Protein AF-A0A7S2QCF8-F1 (afdb_monomer)

Sequence (270 aa):
NAQAVELQAVCARLDITGSTNEECMNALGHSIDCLMSRLCPTVPFSPHNRTVPQEFLNDDASLLRRLWKVRDEVYWAYFKSAVDAGAFGALAGEVLALAEGAVSRDAEAPKLAVWSGHDTGPMEPLYAAFDLRPEPPFWPAFGSMLILEVWESTNGSLARWISDGAVVQGPMPFSEFQLQARALVRTADLCHDEPARPDHAKAEGYSFAEGLVKATDSRHWGRTQAALARTALVCCAIGALVLARWFGVVKAGSAPSFVDPHARFLRFGL

Structure (mmCIF, N/CA/C/O backbone):
data_AF-A0A7S2QCF8-F1
#
_entry.id   AF-A0A7S2QCF8-F1
#
loop_
_atom_site.group_PDB
_atom_site.id
_atom_site.type_symbol
_atom_site.label_atom_id
_atom_site.label_alt_id
_atom_site.label_comp_id
_atom_site.label_asym_id
_atom_site.label_entity_id
_atom_site.label_seq_id
_atom_site.pdbx_PDB_ins_code
_atom_site.Cartn_x
_atom_site.Cartn_y
_atom_site.Cartn_z
_atom_site.occupancy
_atom_site.B_iso_or_equiv
_atom_site.auth_seq_id
_atom_site.auth_comp_id
_atom_site.auth_asym_id
_atom_site.auth_atom_id
_atom_site.pdbx_PDB_model_num
ATOM 1 N N . ASN A 1 1 ? 5.296 11.986 -23.104 1.00 75.19 1 ASN A N 1
ATOM 2 C CA . ASN A 1 1 ? 5.164 11.380 -21.764 1.00 75.19 1 ASN A CA 1
ATOM 3 C C . ASN A 1 1 ? 6.566 11.110 -21.219 1.00 75.19 1 ASN A C 1
ATOM 5 O O . ASN A 1 1 ? 7.269 10.312 -21.819 1.00 75.19 1 ASN A O 1
ATOM 9 N N . ALA A 1 2 ? 6.999 11.810 -20.165 1.00 79.94 2 ALA A N 1
ATOM 10 C CA . ALA A 1 2 ? 8.374 11.723 -19.655 1.00 79.94 2 ALA A CA 1
ATOM 11 C C . ALA A 1 2 ? 8.715 10.356 -19.031 1.00 79.94 2 ALA A C 1
ATOM 13 O O . ALA A 1 2 ? 9.831 9.881 -19.206 1.00 79.94 2 ALA A O 1
ATOM 14 N N . GLN A 1 3 ? 7.757 9.698 -18.370 1.00 76.88 3 GLN A N 1
ATOM 15 C CA . GLN A 1 3 ? 7.968 8.378 -17.763 1.00 76.88 3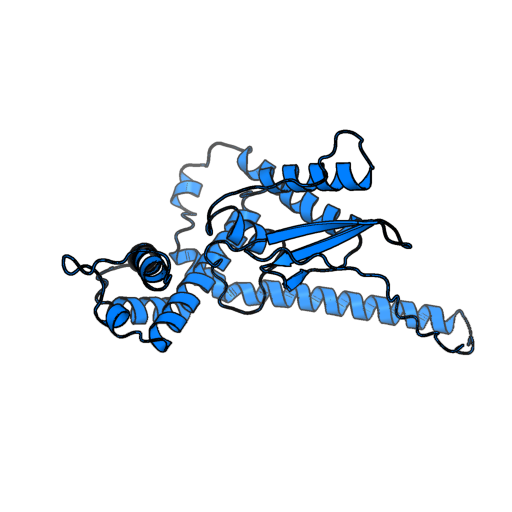 GLN A CA 1
ATOM 16 C C . GLN A 1 3 ? 8.141 7.288 -18.817 1.00 76.88 3 GLN A C 1
ATOM 18 O O . GLN A 1 3 ? 9.033 6.461 -18.695 1.00 76.88 3 GLN A O 1
ATOM 23 N N . ALA A 1 4 ? 7.348 7.324 -19.892 1.00 81.25 4 ALA A N 1
ATOM 24 C CA . ALA A 1 4 ? 7.512 6.391 -21.008 1.00 81.25 4 ALA A CA 1
ATOM 25 C C . ALA A 1 4 ? 8.879 6.553 -21.703 1.00 81.25 4 ALA A C 1
ATOM 27 O O . ALA A 1 4 ? 9.498 5.566 -22.084 1.00 81.25 4 ALA A O 1
ATOM 28 N N . VAL A 1 5 ? 9.371 7.791 -21.836 1.00 85.19 5 VAL A N 1
ATOM 29 C CA . VAL A 1 5 ? 10.715 8.060 -22.376 1.00 85.19 5 VAL A CA 1
ATOM 30 C C . VAL A 1 5 ? 11.797 7.509 -21.445 1.00 85.19 5 VAL A C 1
ATOM 32 O O . VAL A 1 5 ? 12.734 6.871 -21.915 1.00 85.19 5 VAL A O 1
ATOM 35 N N . GLU A 1 6 ? 11.657 7.719 -20.136 1.00 85.94 6 GLU A N 1
ATOM 36 C CA . GLU A 1 6 ? 12.606 7.213 -19.141 1.00 85.94 6 GLU A CA 1
ATOM 37 C C . GLU A 1 6 ? 12.611 5.677 -19.076 1.00 85.94 6 GLU A C 1
ATOM 39 O O . GLU A 1 6 ? 13.682 5.076 -19.058 1.00 85.94 6 GLU A O 1
ATOM 44 N N . LEU A 1 7 ? 11.439 5.038 -19.126 1.00 84.38 7 LEU A N 1
ATOM 45 C CA . LEU A 1 7 ? 11.296 3.585 -19.225 1.00 84.38 7 LEU A CA 1
ATOM 46 C C . LEU A 1 7 ? 12.074 3.026 -20.421 1.00 84.38 7 LEU A C 1
ATOM 48 O O . LEU A 1 7 ? 12.897 2.128 -20.259 1.00 84.38 7 LEU A O 1
ATOM 52 N N . GLN A 1 8 ? 11.853 3.586 -21.612 1.00 85.81 8 GLN A N 1
ATOM 53 C CA . GLN A 1 8 ? 12.544 3.152 -22.826 1.00 85.81 8 GLN A CA 1
ATOM 54 C C . GLN A 1 8 ? 14.059 3.379 -22.734 1.00 85.81 8 GLN A C 1
ATOM 56 O O . GLN A 1 8 ? 14.838 2.509 -23.116 1.00 85.81 8 GLN A O 1
ATOM 61 N N . ALA A 1 9 ? 14.496 4.507 -22.164 1.00 87.25 9 ALA A N 1
ATOM 62 C CA . ALA A 1 9 ? 15.916 4.786 -21.948 1.00 87.25 9 ALA A CA 1
ATOM 63 C C . ALA A 1 9 ? 16.575 3.780 -20.987 1.00 87.25 9 ALA A C 1
ATOM 65 O O . ALA A 1 9 ? 17.725 3.387 -21.189 1.00 87.25 9 ALA A O 1
ATOM 66 N N . VAL A 1 10 ? 15.856 3.358 -19.945 1.00 85.56 10 VAL A N 1
ATOM 67 C CA . VAL A 1 10 ? 16.320 2.358 -18.980 1.00 85.56 10 VAL A CA 1
ATOM 68 C C . VAL A 1 10 ? 16.381 0.961 -19.607 1.00 85.56 10 VAL A C 1
ATOM 70 O O . VAL A 1 10 ? 17.395 0.284 -19.451 1.00 85.56 10 VAL A O 1
ATOM 73 N N . CYS A 1 11 ? 15.362 0.546 -20.365 1.00 86.00 11 CYS A N 1
ATOM 74 C CA . CYS A 1 11 ? 15.363 -0.742 -21.067 1.00 86.00 11 CYS A CA 1
ATOM 75 C C . CYS A 1 11 ? 16.468 -0.834 -22.119 1.00 86.00 11 CYS A C 1
ATOM 77 O O . CYS A 1 11 ? 17.191 -1.827 -22.145 1.00 86.00 11 CYS A O 1
ATOM 79 N N . ALA A 1 12 ? 16.668 0.223 -22.913 1.00 86.12 12 ALA A N 1
ATOM 80 C CA . ALA A 1 12 ? 17.758 0.286 -23.884 1.00 86.12 12 ALA A CA 1
ATOM 81 C C . ALA A 1 12 ? 19.134 0.151 -23.213 1.00 86.12 12 ALA A C 1
ATOM 83 O O . ALA A 1 12 ? 20.028 -0.497 -23.750 1.00 86.12 12 ALA A O 1
ATOM 84 N N . ARG A 1 13 ? 19.304 0.728 -22.016 1.00 83.50 13 ARG A N 1
ATOM 85 C CA . ARG A 1 13 ? 20.549 0.610 -21.246 1.00 83.50 13 ARG A CA 1
ATOM 86 C C . ARG A 1 13 ? 20.791 -0.797 -20.692 1.00 83.50 13 ARG A C 1
ATOM 88 O O . ARG A 1 13 ? 21.941 -1.142 -20.462 1.00 83.50 13 ARG A O 1
ATOM 95 N N . LEU A 1 14 ? 19.739 -1.578 -20.467 1.00 80.69 14 LEU A N 1
ATOM 96 C CA . LEU A 1 14 ? 19.822 -2.959 -19.982 1.00 80.69 14 LEU A CA 1
ATOM 97 C C . LEU A 1 14 ? 19.809 -3.999 -21.111 1.00 80.69 14 LEU A C 1
ATOM 99 O O . LEU A 1 14 ? 19.674 -5.186 -20.827 1.00 80.69 14 LEU A O 1
ATOM 103 N N . ASP A 1 15 ? 19.901 -3.559 -22.371 1.00 83.19 15 ASP A N 1
ATOM 104 C CA . ASP A 1 15 ? 19.772 -4.406 -23.566 1.00 83.19 15 ASP A CA 1
ATOM 105 C C . ASP A 1 15 ? 18.473 -5.242 -23.578 1.00 83.19 15 ASP A C 1
ATOM 107 O O . ASP A 1 15 ? 18.391 -6.345 -24.120 1.00 83.19 15 ASP A O 1
ATOM 111 N N . ILE A 1 16 ? 17.418 -4.711 -22.952 1.00 80.81 16 ILE A N 1
ATOM 112 C CA . ILE A 1 16 ? 16.090 -5.319 -22.959 1.00 80.81 16 ILE A CA 1
ATOM 113 C C . ILE A 1 16 ? 15.431 -4.957 -24.287 1.00 80.81 16 ILE A C 1
ATOM 115 O O . ILE A 1 16 ? 14.973 -3.832 -24.496 1.00 80.81 16 ILE A O 1
ATOM 119 N N . THR A 1 17 ? 15.381 -5.931 -25.192 1.00 65.75 17 THR A N 1
ATOM 120 C CA . THR A 1 17 ? 14.778 -5.800 -26.521 1.00 65.75 17 THR A CA 1
ATOM 121 C C . THR A 1 17 ? 13.262 -6.014 -26.452 1.00 65.75 17 THR A C 1
ATOM 123 O O . THR A 1 17 ? 12.741 -7.077 -26.770 1.00 65.75 17 THR A O 1
ATOM 126 N N . GLY A 1 18 ? 12.540 -4.987 -25.999 1.00 63.16 18 GLY A N 1
ATOM 127 C CA . GLY A 1 18 ? 11.080 -4.888 -26.101 1.00 63.16 18 GLY A CA 1
ATOM 128 C C . GLY A 1 18 ? 10.688 -3.857 -27.159 1.00 63.16 18 GLY A C 1
ATOM 129 O O . GLY A 1 18 ? 11.265 -2.774 -27.217 1.00 63.16 18 GLY A O 1
ATOM 130 N N . SER A 1 19 ? 9.712 -4.178 -28.005 1.00 66.56 19 SER A N 1
ATOM 131 C CA . SER A 1 19 ? 9.174 -3.247 -29.005 1.00 66.56 19 SER A CA 1
ATOM 132 C C . SER A 1 19 ? 8.133 -2.286 -28.415 1.00 66.56 19 SER A C 1
ATOM 134 O O . SER A 1 19 ? 7.870 -1.226 -28.987 1.00 66.56 19 SER A O 1
ATOM 136 N N . THR A 1 20 ? 7.563 -2.625 -27.253 1.00 84.69 20 THR A N 1
ATOM 137 C CA . THR A 1 20 ? 6.517 -1.842 -26.580 1.00 84.69 20 THR A CA 1
ATOM 138 C C . THR A 1 20 ? 6.867 -1.507 -25.125 1.00 84.69 20 THR A C 1
ATOM 140 O O . THR A 1 20 ? 7.699 -2.154 -24.494 1.00 84.69 20 THR A O 1
ATOM 143 N N . ASN A 1 21 ? 6.201 -0.493 -24.554 1.00 81.88 21 ASN A N 1
ATOM 144 C CA . ASN A 1 21 ? 6.346 -0.145 -23.131 1.00 81.88 21 ASN A CA 1
ATOM 145 C C . ASN A 1 21 ? 5.942 -1.294 -22.197 1.00 81.88 21 ASN A C 1
ATOM 147 O O . ASN A 1 21 ? 6.512 -1.430 -21.121 1.00 81.88 21 ASN A O 1
ATOM 151 N N . GLU A 1 22 ? 4.963 -2.104 -22.592 1.00 82.50 22 GLU A N 1
ATOM 152 C CA . GLU A 1 22 ? 4.493 -3.239 -21.801 1.00 82.50 22 GLU A CA 1
ATOM 153 C C . GLU A 1 22 ? 5.536 -4.359 -21.751 1.00 82.50 22 GLU A C 1
ATOM 155 O O . GLU A 1 22 ? 5.887 -4.821 -20.667 1.00 82.50 22 GLU A O 1
ATOM 160 N N . GLU A 1 23 ? 6.103 -4.733 -22.901 1.00 83.75 23 GLU A N 1
ATOM 161 C CA . GLU A 1 23 ? 7.209 -5.697 -22.975 1.00 83.75 23 GLU A CA 1
ATOM 162 C C . GLU A 1 23 ? 8.407 -5.226 -22.143 1.00 83.75 23 GLU A C 1
ATOM 164 O O . GLU A 1 23 ? 8.957 -5.991 -21.349 1.00 83.75 23 GLU A O 1
ATOM 169 N N . CYS A 1 24 ? 8.752 -3.940 -22.260 1.00 85.06 24 CYS A N 1
ATOM 170 C CA . CYS A 1 24 ? 9.780 -3.288 -21.455 1.00 85.06 24 CYS A CA 1
ATOM 171 C C . CYS A 1 24 ? 9.490 -3.385 -19.945 1.00 85.06 24 CYS A C 1
ATOM 173 O O . CYS A 1 24 ? 10.353 -3.820 -19.183 1.00 85.06 24 CYS A O 1
ATOM 175 N N . MET A 1 25 ? 8.277 -3.037 -19.499 1.00 83.44 25 MET A N 1
ATOM 176 C CA . MET A 1 25 ? 7.878 -3.118 -18.086 1.00 83.44 25 MET A CA 1
ATOM 177 C C . MET A 1 25 ? 7.897 -4.548 -17.544 1.00 83.44 25 MET A C 1
ATOM 179 O O . MET A 1 25 ? 8.381 -4.767 -16.434 1.00 83.44 25 MET A O 1
ATOM 183 N N . ASN A 1 26 ? 7.415 -5.523 -18.316 1.00 82.25 26 ASN A N 1
ATOM 184 C CA . ASN A 1 26 ? 7.400 -6.929 -17.912 1.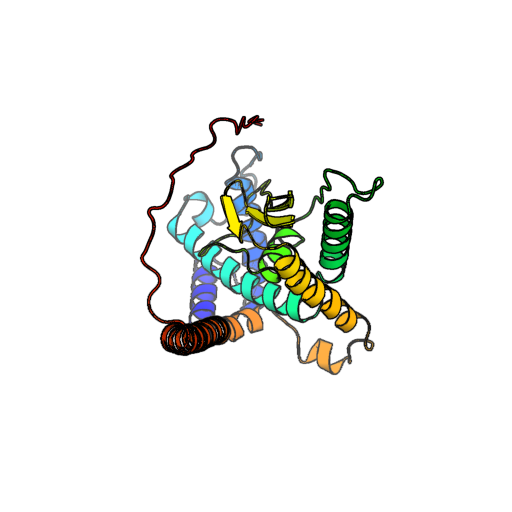00 82.25 26 ASN A CA 1
ATOM 185 C C . ASN A 1 26 ? 8.823 -7.486 -17.775 1.00 82.25 26 ASN A C 1
ATOM 187 O O . ASN A 1 26 ? 9.155 -8.132 -16.779 1.00 82.25 26 ASN A O 1
ATOM 191 N N . ALA A 1 27 ? 9.699 -7.192 -18.739 1.00 82.00 27 ALA A N 1
ATOM 192 C CA . ALA A 1 27 ? 11.100 -7.596 -18.680 1.00 82.00 27 ALA A CA 1
ATOM 193 C C . ALA A 1 27 ? 11.852 -6.933 -17.512 1.00 82.00 27 ALA A C 1
ATOM 195 O O . ALA A 1 27 ? 12.632 -7.593 -16.818 1.00 82.00 27 ALA A O 1
ATOM 196 N N . LEU A 1 28 ? 11.578 -5.652 -17.236 1.00 81.19 28 LEU A N 1
ATOM 197 C CA . LEU A 1 28 ? 12.090 -4.968 -16.047 1.00 81.19 28 LEU A CA 1
ATOM 198 C C . LEU A 1 28 ? 11.568 -5.580 -14.748 1.00 81.19 28 LEU A C 1
ATOM 200 O O . LEU A 1 28 ? 12.330 -5.700 -13.791 1.00 81.19 28 LEU A O 1
ATOM 204 N N . GLY A 1 29 ? 10.296 -5.982 -14.717 1.00 80.56 29 GLY A N 1
ATOM 205 C CA . GLY A 1 29 ? 9.657 -6.643 -13.583 1.00 80.56 29 GLY A CA 1
ATOM 206 C C . GLY A 1 29 ? 10.450 -7.859 -13.108 1.00 80.56 29 GLY A C 1
ATOM 207 O O . GLY A 1 29 ? 10.886 -7.895 -11.954 1.00 80.56 29 GLY A O 1
ATOM 208 N N . HIS A 1 30 ? 10.713 -8.791 -14.029 1.00 79.00 30 HIS A N 1
ATOM 209 C CA . HIS A 1 30 ? 11.525 -9.986 -13.774 1.00 79.00 30 HIS A CA 1
ATOM 210 C C . HIS A 1 30 ? 12.975 -9.648 -13.403 1.00 79.00 30 HIS A C 1
ATOM 212 O O . HIS A 1 30 ? 13.552 -10.240 -12.494 1.00 79.00 30 HIS A O 1
ATOM 218 N N . SER A 1 31 ? 13.568 -8.670 -14.089 1.00 77.69 31 SER A N 1
ATOM 219 C CA . SER A 1 31 ? 14.958 -8.264 -13.858 1.00 77.69 31 SER A CA 1
ATOM 220 C C . SER A 1 31 ? 15.173 -7.705 -12.449 1.00 77.69 31 SER A C 1
ATOM 222 O O . SER A 1 31 ? 16.171 -8.005 -11.795 1.00 77.69 31 SER A O 1
ATOM 224 N N . ILE A 1 32 ? 14.222 -6.902 -11.972 1.00 79.38 32 ILE A N 1
ATOM 225 C CA . ILE A 1 32 ? 14.269 -6.274 -10.653 1.00 79.38 32 ILE A CA 1
ATOM 226 C C . ILE A 1 32 ? 14.061 -7.299 -9.529 1.00 79.38 32 ILE A C 1
ATOM 228 O O . ILE A 1 32 ? 14.708 -7.172 -8.495 1.00 79.38 32 ILE A O 1
ATOM 232 N N . ASP A 1 33 ? 13.224 -8.320 -9.719 1.00 78.25 33 ASP A N 1
ATOM 233 C CA . ASP A 1 33 ? 13.039 -9.386 -8.721 1.00 78.25 33 ASP A CA 1
ATOM 234 C C . ASP A 1 33 ? 14.347 -10.174 -8.482 1.00 78.25 33 ASP A C 1
ATOM 236 O O . ASP A 1 33 ? 14.828 -10.315 -7.350 1.00 78.25 33 ASP A O 1
ATOM 240 N N . CYS A 1 34 ? 15.022 -10.558 -9.573 1.00 76.12 34 CYS A N 1
ATOM 241 C CA . CYS A 1 34 ? 16.354 -11.172 -9.532 1.00 76.12 34 CYS A CA 1
ATOM 242 C C . CYS A 1 34 ? 17.394 -10.265 -8.856 1.00 76.12 34 CYS A C 1
ATOM 244 O O . CYS A 1 34 ? 18.226 -10.715 -8.064 1.00 76.12 34 CYS A O 1
ATOM 246 N N . LEU A 1 35 ? 17.357 -8.973 -9.175 1.00 76.56 35 LEU A N 1
ATOM 247 C CA . LEU A 1 35 ? 18.261 -7.975 -8.621 1.00 76.56 35 LEU A CA 1
ATOM 248 C C . LEU A 1 35 ? 18.038 -7.761 -7.120 1.00 76.56 35 LEU A C 1
ATOM 250 O O . LEU A 1 35 ? 19.010 -7.705 -6.373 1.00 76.56 35 LEU A O 1
ATOM 254 N N . MET A 1 36 ? 16.790 -7.687 -6.658 1.00 76.75 36 MET A N 1
ATOM 255 C CA . MET A 1 36 ? 16.479 -7.566 -5.230 1.00 76.75 36 MET A CA 1
ATOM 256 C C . MET A 1 36 ? 16.948 -8.773 -4.444 1.00 76.75 36 MET A C 1
ATOM 258 O O . MET A 1 36 ? 17.562 -8.617 -3.389 1.00 76.75 36 MET A O 1
ATOM 262 N N . SER A 1 37 ? 16.736 -9.963 -4.998 1.00 77.44 37 SER A N 1
ATOM 263 C CA . SER A 1 37 ? 17.267 -11.196 -4.429 1.00 77.44 37 SER A CA 1
ATOM 264 C C . SER A 1 37 ? 18.792 -11.134 -4.286 1.00 77.44 37 SER A C 1
ATOM 266 O O . SER A 1 37 ? 19.315 -11.487 -3.241 1.00 77.44 37 SER A O 1
ATOM 268 N N . ARG A 1 38 ? 19.522 -10.604 -5.278 1.00 76.62 38 ARG A N 1
ATOM 269 C CA . ARG A 1 38 ? 20.982 -10.407 -5.185 1.00 76.62 38 ARG A CA 1
ATOM 270 C C . ARG A 1 38 ? 21.386 -9.365 -4.137 1.00 76.62 38 ARG A C 1
ATOM 272 O O . ARG A 1 38 ? 22.387 -9.556 -3.453 1.00 76.62 38 ARG A O 1
ATOM 279 N N . LEU A 1 39 ? 20.673 -8.240 -4.063 1.00 74.69 39 LEU A N 1
ATOM 280 C CA . LEU A 1 39 ? 20.988 -7.153 -3.128 1.00 74.69 39 LEU A CA 1
ATOM 281 C C . LEU A 1 39 ? 20.724 -7.551 -1.670 1.00 74.69 39 LEU A C 1
ATOM 283 O O . LEU A 1 39 ? 21.293 -6.950 -0.759 1.00 74.69 39 LEU A O 1
ATOM 287 N N . CYS A 1 40 ? 19.876 -8.553 -1.441 1.00 75.50 40 CYS A N 1
ATOM 288 C CA . CYS A 1 40 ? 19.600 -9.073 -0.115 1.00 75.50 40 CYS A CA 1
ATOM 289 C C . CYS A 1 40 ? 20.765 -9.963 0.367 1.00 75.50 40 CYS A C 1
ATOM 291 O O . CYS A 1 40 ? 20.972 -11.050 -0.174 1.00 75.50 40 CYS A O 1
ATOM 293 N N . PRO A 1 41 ? 21.517 -9.568 1.415 1.00 73.75 41 PRO A N 1
ATOM 294 C CA . PRO A 1 41 ? 22.720 -10.292 1.839 1.00 73.75 41 PRO A CA 1
ATOM 295 C C . PRO A 1 41 ? 22.430 -11.693 2.396 1.00 73.75 41 PRO A C 1
ATOM 297 O O . PRO A 1 41 ? 23.346 -12.501 2.541 1.00 73.75 41 PRO A O 1
ATOM 300 N N . THR A 1 42 ? 21.174 -11.983 2.738 1.00 76.12 42 THR A N 1
ATOM 301 C CA . THR A 1 42 ? 20.733 -13.271 3.285 1.00 76.12 42 THR A CA 1
ATOM 302 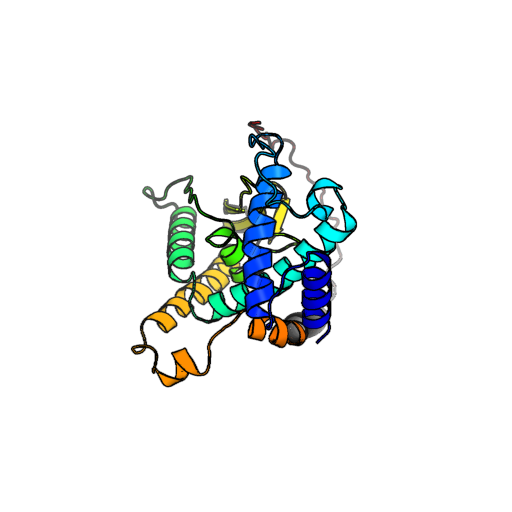C C . THR A 1 42 ? 20.276 -14.257 2.212 1.00 76.12 42 THR A C 1
ATOM 304 O O . THR A 1 42 ? 20.048 -15.424 2.529 1.00 76.12 42 THR A O 1
ATOM 307 N N . VAL A 1 43 ? 20.160 -13.828 0.952 1.00 70.06 43 VAL A N 1
ATOM 308 C CA . VAL A 1 43 ? 19.761 -14.689 -0.163 1.00 70.06 43 VAL A CA 1
ATOM 309 C C . VAL A 1 43 ? 21.025 -15.191 -0.871 1.00 70.06 43 VAL A C 1
ATOM 311 O O . VAL A 1 43 ? 21.787 -14.389 -1.416 1.00 70.06 43 VAL A O 1
ATOM 314 N N . PRO A 1 44 ? 21.294 -16.511 -0.883 1.00 69.81 44 PRO A N 1
ATOM 315 C CA . PRO A 1 44 ? 22.462 -17.053 -1.565 1.00 69.81 44 PRO A CA 1
ATOM 316 C C . PRO A 1 44 ? 22.398 -16.756 -3.066 1.00 69.81 44 PRO A C 1
ATOM 318 O O . PRO A 1 44 ? 21.527 -17.256 -3.775 1.00 69.81 44 PRO A O 1
ATOM 321 N N . PHE A 1 45 ? 23.349 -15.971 -3.563 1.00 69.19 45 PHE A N 1
ATOM 322 C CA . PHE A 1 45 ? 23.493 -15.691 -4.986 1.00 69.19 45 PHE A CA 1
ATOM 323 C C . PHE A 1 45 ? 24.677 -16.478 -5.549 1.00 69.19 45 PHE A C 1
ATOM 325 O O . PHE A 1 45 ? 25.815 -16.290 -5.116 1.00 69.19 45 PHE A O 1
ATOM 332 N N . SER A 1 46 ? 24.423 -17.339 -6.538 1.00 67.81 46 SER A N 1
ATOM 333 C CA . SER A 1 46 ? 25.491 -17.970 -7.314 1.00 67.81 46 SER A CA 1
ATOM 334 C C . SER A 1 46 ? 25.509 -17.413 -8.740 1.00 67.81 46 SER A C 1
ATOM 336 O O . SER A 1 46 ? 24.509 -17.545 -9.444 1.00 67.81 46 SER A O 1
ATOM 338 N N . PRO A 1 47 ? 26.626 -16.833 -9.217 1.00 61.38 47 PRO A N 1
ATOM 339 C CA . PRO A 1 47 ? 26.728 -16.226 -10.547 1.00 61.38 47 PRO A CA 1
ATOM 340 C C . PRO A 1 47 ? 26.796 -17.253 -11.696 1.00 61.38 47 PRO A C 1
ATOM 342 O O . PRO A 1 47 ? 27.323 -16.955 -12.771 1.00 61.38 47 PRO A O 1
ATOM 345 N N . HIS A 1 48 ? 26.324 -18.484 -11.496 1.00 50.44 48 HIS A N 1
ATOM 346 C CA . HIS A 1 48 ? 26.385 -19.518 -12.521 1.00 50.44 48 HIS A CA 1
ATOM 347 C C . HIS A 1 48 ? 25.534 -19.116 -13.743 1.00 50.44 48 HIS A C 1
ATOM 349 O O . HIS A 1 48 ? 24.328 -18.938 -13.638 1.00 50.44 48 HIS A O 1
ATOM 355 N N . ASN A 1 49 ? 26.182 -19.010 -14.911 1.00 50.56 49 ASN A N 1
ATOM 356 C CA . ASN A 1 49 ? 25.585 -18.784 -16.236 1.00 50.56 49 ASN A CA 1
ATOM 357 C C . ASN A 1 49 ? 24.813 -17.460 -16.462 1.00 50.56 49 ASN A C 1
ATOM 359 O O . ASN A 1 49 ? 23.603 -17.452 -16.623 1.00 50.56 49 ASN A O 1
ATOM 363 N N . ARG A 1 50 ? 25.556 -16.353 -16.627 1.00 55.22 50 ARG A N 1
ATOM 364 C CA . ARG A 1 50 ? 25.314 -15.252 -17.603 1.00 55.22 50 ARG A CA 1
ATOM 365 C C . ARG A 1 50 ? 23.867 -14.755 -17.863 1.00 55.22 50 ARG A C 1
ATOM 367 O O . ARG A 1 50 ? 23.539 -14.459 -19.007 1.00 55.22 50 ARG A O 1
ATOM 374 N N . THR A 1 51 ? 23.023 -14.582 -16.851 1.00 60.50 51 THR A N 1
ATOM 375 C CA . THR A 1 51 ? 21.670 -13.994 -17.031 1.00 60.50 51 THR A CA 1
ATOM 376 C C . THR A 1 51 ? 21.424 -12.698 -16.262 1.00 60.50 51 THR A C 1
ATOM 378 O O . THR A 1 51 ? 20.346 -12.124 -16.372 1.00 60.50 51 THR A O 1
ATOM 381 N N . VAL A 1 52 ? 22.413 -12.194 -15.520 1.00 63.12 52 VAL A N 1
ATOM 382 C CA . VAL A 1 52 ? 22.320 -10.896 -14.835 1.00 63.12 52 VAL A CA 1
ATOM 383 C C . VAL A 1 52 ? 23.018 -9.830 -15.690 1.00 63.12 52 VAL A C 1
ATOM 385 O O . VAL A 1 52 ? 24.218 -9.988 -15.936 1.00 63.12 52 VAL A O 1
ATOM 388 N N . PRO A 1 53 ? 22.315 -8.766 -16.140 1.00 69.75 53 PRO A N 1
ATOM 389 C CA . PRO A 1 53 ? 22.925 -7.638 -16.844 1.00 69.75 53 PRO A CA 1
ATOM 390 C C . PRO A 1 53 ? 24.164 -7.103 -16.120 1.00 69.75 53 PRO A C 1
ATOM 392 O O . PRO A 1 53 ? 24.178 -6.990 -14.891 1.00 69.75 53 PRO A O 1
ATOM 395 N N . GLN A 1 54 ? 25.216 -6.769 -16.870 1.00 72.25 54 GLN A N 1
ATOM 396 C CA . GLN A 1 54 ? 26.497 -6.338 -16.298 1.00 72.25 54 GLN A CA 1
ATOM 397 C C . GLN A 1 54 ? 26.336 -5.077 -15.437 1.00 72.25 54 GLN A C 1
ATOM 399 O O . GLN A 1 54 ? 27.023 -4.902 -14.435 1.00 72.25 54 GLN A O 1
ATOM 404 N N . GLU A 1 55 ? 25.378 -4.225 -15.779 1.00 69.56 55 GLU A N 1
ATOM 405 C CA . GLU A 1 55 ? 25.012 -3.023 -15.043 1.00 69.56 55 GLU A CA 1
ATOM 406 C C . GLU A 1 55 ? 24.562 -3.331 -13.606 1.00 69.56 55 GLU A C 1
ATOM 408 O O . GLU A 1 55 ? 24.830 -2.544 -12.700 1.00 69.56 55 GLU A O 1
ATOM 413 N N . PHE A 1 56 ? 23.932 -4.488 -13.379 1.00 69.94 56 PHE A N 1
ATOM 414 C CA . PHE A 1 56 ? 23.544 -4.967 -12.048 1.00 69.94 56 PHE A CA 1
ATOM 415 C C . PHE A 1 56 ? 24.701 -5.613 -11.287 1.00 69.94 56 PHE A C 1
ATOM 417 O O . PHE A 1 56 ? 24.654 -5.710 -10.063 1.00 69.94 56 PHE A O 1
ATOM 424 N N . LEU A 1 57 ? 25.745 -6.050 -11.994 1.00 70.00 57 LEU A N 1
ATOM 425 C CA . LEU A 1 57 ? 26.981 -6.532 -11.378 1.00 70.00 57 LEU A CA 1
ATOM 426 C C . LEU A 1 57 ? 27.888 -5.381 -10.929 1.00 70.00 57 LEU A C 1
ATOM 428 O O . LEU A 1 57 ? 28.698 -5.570 -10.027 1.00 70.00 57 LEU A O 1
ATOM 432 N N . ASN A 1 58 ? 27.746 -4.211 -11.552 1.00 74.12 58 ASN A N 1
ATOM 433 C CA . ASN A 1 58 ? 28.561 -3.026 -11.292 1.00 74.12 58 ASN A CA 1
ATOM 434 C C . ASN A 1 58 ? 28.054 -2.175 -10.109 1.00 74.12 58 ASN A C 1
ATOM 436 O O . ASN A 1 58 ? 28.612 -1.106 -9.868 1.00 74.12 58 ASN A O 1
ATOM 440 N N . ASP A 1 59 ? 26.991 -2.608 -9.419 1.00 66.94 59 ASP A N 1
ATOM 441 C CA . ASP A 1 59 ? 26.342 -1.892 -8.311 1.00 66.94 59 ASP A CA 1
ATOM 442 C C . ASP A 1 59 ? 26.055 -0.406 -8.628 1.00 66.94 59 ASP A C 1
ATOM 444 O O . ASP A 1 59 ? 26.220 0.482 -7.786 1.00 66.94 59 ASP A O 1
ATOM 448 N N . ASP A 1 60 ? 25.613 -0.106 -9.860 1.00 77.94 60 ASP A N 1
ATOM 449 C CA . ASP A 1 60 ? 25.270 1.260 -10.277 1.00 77.94 60 ASP A CA 1
ATOM 450 C C . ASP A 1 60 ? 24.004 1.741 -9.550 1.00 77.94 60 ASP A C 1
ATOM 452 O O . ASP A 1 60 ? 22.875 1.653 -10.042 1.00 77.94 60 ASP A O 1
ATOM 456 N N . ALA A 1 61 ? 24.202 2.312 -8.363 1.00 75.25 61 ALA A N 1
ATOM 457 C CA . ALA A 1 61 ? 23.136 2.843 -7.526 1.00 75.25 61 ALA A CA 1
ATOM 458 C C . ALA A 1 61 ? 22.300 3.928 -8.230 1.00 75.25 61 ALA A C 1
ATOM 460 O O . ALA A 1 61 ? 21.144 4.148 -7.866 1.00 75.25 61 ALA A O 1
ATOM 461 N N . SER A 1 62 ? 22.855 4.623 -9.230 1.00 80.12 62 SER A N 1
ATOM 462 C CA . SER A 1 62 ? 22.113 5.612 -10.015 1.00 80.12 62 SER A CA 1
ATOM 463 C C . SER A 1 62 ? 21.111 4.934 -10.944 1.00 80.12 62 SER A C 1
ATOM 465 O O . SER A 1 62 ? 19.942 5.321 -10.977 1.00 80.12 62 SER A O 1
ATOM 467 N N . LEU A 1 63 ? 21.539 3.886 -11.652 1.00 80.25 63 LEU A N 1
ATOM 468 C CA . LEU A 1 63 ? 20.652 3.087 -12.494 1.00 80.25 63 LEU A CA 1
ATOM 469 C C . LEU A 1 63 ? 19.568 2.390 -11.667 1.00 80.25 63 LEU A C 1
ATOM 471 O O . LEU A 1 63 ? 18.399 2.459 -12.039 1.00 80.25 63 LEU A O 1
ATOM 475 N N . LEU A 1 64 ? 19.930 1.805 -10.520 1.00 77.75 64 LEU A N 1
ATOM 476 C CA . LEU A 1 64 ? 18.975 1.180 -9.600 1.00 77.75 64 LEU A CA 1
ATOM 477 C C . LEU A 1 64 ? 17.894 2.166 -9.152 1.00 77.75 64 LEU A C 1
ATOM 479 O O . LEU A 1 64 ? 16.709 1.867 -9.251 1.00 77.75 64 LEU A O 1
ATOM 483 N N . ARG A 1 65 ? 18.275 3.377 -8.725 1.00 80.25 65 ARG A N 1
ATOM 484 C CA . ARG A 1 65 ? 17.300 4.407 -8.331 1.00 80.25 65 ARG A CA 1
ATOM 485 C C . ARG A 1 65 ? 16.362 4.800 -9.472 1.00 80.25 65 ARG A C 1
ATOM 487 O O . ARG A 1 65 ? 15.178 5.007 -9.229 1.00 80.25 65 ARG A O 1
ATOM 494 N N . ARG A 1 66 ? 16.871 4.906 -10.703 1.00 83.88 66 ARG A N 1
ATOM 495 C CA . ARG A 1 66 ? 16.053 5.232 -11.885 1.00 83.88 66 ARG A CA 1
ATOM 496 C C . ARG A 1 66 ? 15.069 4.111 -12.218 1.00 83.88 66 ARG A C 1
ATOM 498 O O . ARG A 1 66 ? 13.891 4.389 -12.413 1.00 83.88 66 ARG A O 1
ATOM 505 N N . LEU A 1 67 ? 15.540 2.863 -12.210 1.00 81.50 67 LEU A N 1
ATOM 506 C CA . LEU A 1 67 ? 14.722 1.661 -12.388 1.00 81.50 67 LEU A CA 1
ATOM 507 C C . LEU A 1 67 ? 13.575 1.605 -11.387 1.00 81.50 67 LEU A C 1
ATOM 509 O O . LEU A 1 67 ? 12.416 1.472 -11.779 1.00 81.50 67 LEU A O 1
ATOM 513 N N . TRP A 1 68 ? 13.910 1.762 -10.106 1.00 80.81 68 TRP A N 1
ATOM 514 C CA . TRP A 1 68 ? 12.932 1.779 -9.031 1.00 80.81 68 TRP A CA 1
ATOM 515 C C . TRP A 1 68 ? 11.924 2.884 -9.218 1.00 80.81 68 TRP A C 1
ATOM 517 O O . TRP A 1 68 ? 10.739 2.602 -9.189 1.00 80.81 68 TRP A O 1
ATOM 527 N N . LYS A 1 69 ? 12.373 4.109 -9.489 1.00 82.75 69 LYS A N 1
ATOM 528 C CA . LYS A 1 69 ? 11.472 5.239 -9.695 1.00 82.75 69 LYS A CA 1
ATOM 529 C C . LYS A 1 69 ? 10.463 4.985 -10.817 1.00 82.75 69 LYS A C 1
ATOM 531 O O . LYS A 1 69 ? 9.277 5.207 -10.615 1.00 82.75 69 LYS A O 1
ATOM 536 N N . VAL A 1 70 ? 10.912 4.503 -11.978 1.00 83.12 70 VAL A N 1
ATOM 537 C CA . VAL A 1 70 ? 10.007 4.211 -13.102 1.00 83.12 70 VAL A CA 1
ATOM 538 C C . VAL A 1 70 ? 9.018 3.113 -12.732 1.00 83.12 70 VAL A C 1
ATOM 540 O O . VAL A 1 70 ? 7.818 3.286 -12.933 1.00 83.12 70 VAL A O 1
ATOM 543 N N . ARG A 1 71 ? 9.505 1.990 -12.187 1.00 83.81 71 ARG A N 1
ATOM 544 C CA . ARG A 1 71 ? 8.642 0.866 -11.809 1.00 83.81 71 ARG A CA 1
ATOM 545 C C . ARG A 1 71 ? 7.617 1.295 -10.767 1.00 83.81 71 ARG A C 1
ATOM 547 O O . ARG A 1 71 ? 6.430 1.059 -10.948 1.00 83.81 71 ARG A O 1
ATOM 554 N N . ASP A 1 72 ? 8.088 1.939 -9.714 1.00 83.81 72 ASP A N 1
ATOM 555 C CA . ASP A 1 72 ? 7.301 2.417 -8.589 1.00 83.81 72 ASP A CA 1
ATOM 556 C C . ASP A 1 72 ? 6.178 3.362 -9.033 1.00 83.81 72 ASP A C 1
ATOM 558 O O . ASP A 1 72 ? 5.022 3.141 -8.691 1.00 83.81 72 ASP A O 1
ATOM 562 N N . GLU A 1 73 ? 6.484 4.361 -9.866 1.00 83.00 73 GLU A N 1
ATOM 563 C CA . GLU A 1 73 ? 5.485 5.317 -10.356 1.00 83.00 73 GLU A CA 1
ATOM 564 C C . GLU A 1 73 ? 4.413 4.650 -11.237 1.00 83.00 73 GLU A C 1
ATOM 566 O O . GLU A 1 73 ? 3.229 4.982 -11.129 1.00 83.00 73 GLU A O 1
ATOM 571 N N . VAL A 1 74 ? 4.806 3.701 -12.096 1.00 81.06 74 VAL A N 1
ATOM 572 C CA . VAL A 1 74 ? 3.872 2.972 -12.972 1.00 81.06 74 VAL A CA 1
ATOM 573 C C . VAL A 1 74 ? 2.971 2.044 -12.165 1.00 81.06 74 VAL A C 1
ATOM 575 O O . VAL A 1 74 ? 1.753 2.058 -12.347 1.00 81.06 74 VAL A O 1
ATOM 578 N N . TYR A 1 75 ? 3.555 1.249 -11.268 1.00 83.62 75 TYR A N 1
ATOM 579 C CA . TYR A 1 75 ? 2.796 0.315 -10.441 1.00 83.62 75 TYR A CA 1
ATOM 580 C C . TYR A 1 75 ? 1.897 1.041 -9.447 1.00 83.62 75 TYR A C 1
ATOM 582 O O . TYR A 1 75 ? 0.775 0.601 -9.229 1.00 83.62 75 TYR A O 1
ATOM 590 N N . TRP A 1 76 ? 2.322 2.184 -8.908 1.00 85.88 76 TRP A N 1
ATOM 591 C CA . TRP A 1 76 ? 1.457 3.003 -8.068 1.00 85.88 76 TRP A CA 1
ATOM 592 C C . TRP A 1 76 ? 0.192 3.437 -8.803 1.00 85.88 76 TRP A C 1
ATOM 594 O O . TRP A 1 76 ? -0.914 3.239 -8.305 1.00 85.88 76 TRP A O 1
ATOM 604 N N . ALA A 1 77 ? 0.337 3.981 -10.016 1.00 83.50 77 ALA A N 1
ATOM 605 C CA . ALA A 1 77 ? -0.809 4.369 -10.833 1.00 83.50 77 ALA A CA 1
ATOM 606 C C . ALA A 1 77 ? -1.715 3.168 -11.152 1.00 83.50 77 ALA A C 1
ATOM 608 O O . ALA A 1 77 ? -2.938 3.285 -11.073 1.00 83.50 77 ALA A O 1
ATOM 609 N N . TYR A 1 78 ? -1.116 2.013 -11.457 1.00 85.44 78 TYR A N 1
ATOM 610 C CA . TYR A 1 78 ? -1.843 0.759 -11.644 1.00 85.44 78 TYR A CA 1
ATOM 611 C C . TYR A 1 78 ? -2.643 0.372 -10.392 1.00 85.44 78 TYR A C 1
ATOM 613 O O . TYR A 1 78 ? -3.847 0.161 -10.493 1.00 85.44 78 TYR A O 1
ATOM 621 N N . PHE A 1 79 ? -2.026 0.338 -9.208 1.00 87.81 79 PHE A N 1
ATOM 622 C CA . PHE A 1 79 ? -2.703 -0.082 -7.980 1.00 87.81 79 PHE A CA 1
ATOM 623 C C . PHE A 1 79 ? -3.775 0.904 -7.522 1.00 87.81 79 PHE A C 1
ATOM 625 O O . PHE A 1 79 ? -4.828 0.457 -7.076 1.00 87.81 79 PHE A O 1
ATOM 632 N N . LYS A 1 80 ? -3.577 2.219 -7.692 1.00 88.12 80 LYS A N 1
ATOM 633 C CA . LYS A 1 80 ? -4.653 3.205 -7.472 1.00 88.12 80 LYS A CA 1
ATOM 634 C C . LYS A 1 80 ? -5.858 2.893 -8.358 1.00 88.12 80 LYS A C 1
ATOM 636 O O . LYS A 1 80 ? -6.974 2.818 -7.862 1.00 88.12 80 LYS A O 1
ATOM 641 N N . SER A 1 81 ? -5.618 2.624 -9.642 1.00 87.00 81 SER A N 1
ATOM 642 C CA . SER A 1 81 ? -6.690 2.268 -10.570 1.00 87.00 81 SER A CA 1
ATOM 643 C C . SER A 1 81 ? -7.341 0.922 -10.244 1.00 87.00 81 SER A C 1
ATOM 645 O O . SER A 1 81 ? -8.548 0.779 -10.404 1.00 87.00 81 SER A O 1
ATOM 647 N N . ALA A 1 82 ? -6.563 -0.066 -9.799 1.00 85.81 82 ALA A N 1
ATOM 648 C CA . ALA A 1 82 ? -7.082 -1.372 -9.410 1.00 85.81 82 ALA A CA 1
ATOM 649 C C . ALA A 1 82 ? -8.000 -1.257 -8.185 1.00 85.81 82 ALA A C 1
ATOM 651 O O . ALA A 1 82 ? -9.077 -1.847 -8.173 1.00 85.81 82 ALA A O 1
ATOM 652 N N . VAL A 1 83 ? -7.602 -0.467 -7.183 1.00 87.69 83 VAL A N 1
ATOM 653 C CA . VAL A 1 83 ? -8.429 -0.156 -6.007 1.00 87.69 83 VAL A CA 1
ATOM 654 C C . VAL A 1 83 ? -9.750 0.496 -6.420 1.00 87.69 83 VAL A C 1
ATOM 656 O O . VAL A 1 83 ? -10.811 0.073 -5.957 1.00 87.69 83 VAL A O 1
ATOM 659 N N . ASP A 1 84 ? -9.695 1.495 -7.306 1.00 86.69 84 ASP A N 1
ATOM 660 C CA . ASP A 1 84 ? -10.893 2.172 -7.817 1.00 86.69 84 ASP A CA 1
ATOM 661 C C . ASP A 1 84 ? -11.825 1.195 -8.557 1.00 86.69 84 ASP A C 1
ATOM 663 O O . ASP A 1 84 ? -13.044 1.334 -8.498 1.00 86.69 84 ASP A O 1
ATOM 667 N N . ALA A 1 85 ? -11.254 0.173 -9.203 1.00 84.88 85 ALA A N 1
ATOM 668 C CA . ALA A 1 85 ? -11.973 -0.893 -9.898 1.00 84.88 85 ALA A CA 1
ATOM 669 C C . ALA A 1 85 ? -12.460 -2.035 -8.982 1.00 84.88 85 ALA A C 1
ATOM 671 O O . ALA A 1 85 ? -12.937 -3.051 -9.481 1.00 84.88 85 ALA A O 1
ATOM 672 N N . GLY A 1 86 ? -12.341 -1.905 -7.658 1.00 86.44 86 GLY A N 1
ATOM 673 C CA . GLY A 1 86 ? -12.851 -2.907 -6.717 1.00 86.44 86 GLY A CA 1
ATOM 674 C C . GLY A 1 86 ? -11.834 -3.927 -6.233 1.00 86.44 86 GLY A C 1
ATOM 675 O O . GLY A 1 86 ? -12.147 -4.741 -5.355 1.00 86.44 86 GLY A O 1
ATOM 676 N N . ALA A 1 87 ? -10.597 -3.874 -6.733 1.00 82.31 87 ALA A N 1
ATOM 677 C CA . ALA A 1 87 ? -9.545 -4.683 -6.153 1.00 82.31 87 ALA A CA 1
ATOM 678 C C . ALA A 1 87 ? -9.407 -4.304 -4.668 1.00 82.31 87 ALA A C 1
ATOM 680 O O . ALA A 1 87 ? -9.448 -3.131 -4.299 1.00 82.31 87 ALA A O 1
ATOM 681 N N . PHE A 1 88 ? -9.241 -5.311 -3.809 1.00 86.44 88 PHE A N 1
ATOM 682 C CA . PHE A 1 88 ? -9.022 -5.157 -2.361 1.00 86.44 88 PHE A CA 1
ATOM 683 C C . PHE A 1 88 ? -10.232 -4.762 -1.514 1.00 86.44 88 PHE A C 1
ATOM 685 O O . PHE A 1 88 ? -10.105 -4.775 -0.290 1.00 86.44 88 PHE A O 1
ATOM 692 N N . GLY A 1 89 ? -11.410 -4.523 -2.100 1.00 90.19 89 GLY A N 1
ATOM 693 C CA . GLY A 1 89 ? -12.617 -4.227 -1.320 1.00 90.19 89 GLY A CA 1
ATOM 694 C C . GLY A 1 89 ? -12.971 -5.335 -0.311 1.00 90.19 89 GLY A C 1
ATOM 695 O O . GLY A 1 89 ? -13.323 -5.041 0.830 1.00 90.19 89 GLY A O 1
ATOM 696 N N . ALA A 1 90 ? -12.764 -6.609 -0.677 1.00 91.19 90 ALA A N 1
ATOM 697 C CA . ALA A 1 90 ? -12.960 -7.749 0.226 1.00 91.19 90 ALA A CA 1
ATOM 698 C C . ALA A 1 90 ? -12.000 -7.729 1.433 1.00 91.19 90 ALA A C 1
ATOM 700 O O . ALA A 1 90 ? -12.444 -7.824 2.576 1.00 91.19 90 ALA A O 1
ATOM 701 N N . LEU A 1 91 ? -10.697 -7.523 1.196 1.00 91.75 91 LEU A N 1
ATOM 702 C CA . LEU A 1 91 ? -9.700 -7.424 2.269 1.00 91.75 91 LEU A CA 1
ATOM 703 C C . LEU A 1 91 ? -9.958 -6.203 3.163 1.00 91.75 91 LEU A C 1
ATOM 705 O O . LEU A 1 91 ? -9.859 -6.301 4.383 1.00 91.75 91 LEU A O 1
ATOM 709 N N . ALA A 1 92 ? -10.338 -5.062 2.579 1.00 93.69 92 ALA A N 1
ATOM 710 C CA . ALA A 1 92 ? -10.743 -3.884 3.344 1.00 93.69 92 ALA A CA 1
ATOM 711 C C . ALA A 1 92 ? -11.944 -4.185 4.257 1.00 93.69 92 ALA A C 1
ATOM 713 O O . ALA A 1 92 ? -12.012 -3.659 5.367 1.00 93.69 92 ALA A O 1
ATOM 714 N N . GLY 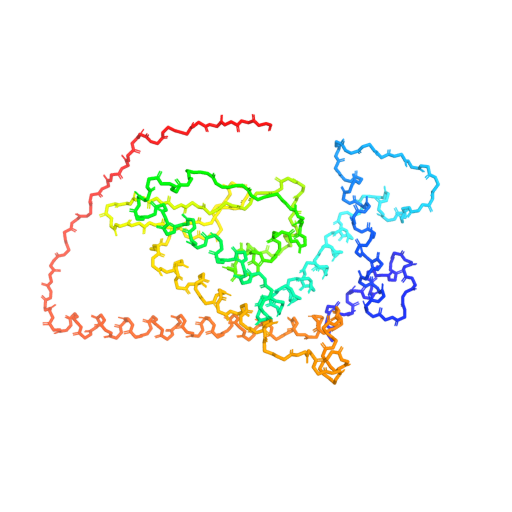A 1 93 ? -12.856 -5.060 3.821 1.00 95.19 93 GLY A N 1
ATOM 715 C CA . GLY A 1 93 ? -13.991 -5.534 4.613 1.00 95.19 93 GLY A CA 1
ATOM 716 C C . GLY A 1 93 ? -13.570 -6.360 5.820 1.00 95.19 93 GLY A C 1
ATOM 717 O O . GLY A 1 93 ? -14.044 -6.100 6.924 1.00 95.19 93 GLY A O 1
ATOM 718 N N . GLU A 1 94 ? -12.639 -7.297 5.639 1.00 95.81 94 GLU A N 1
ATOM 719 C CA . GLU A 1 94 ? -12.073 -8.077 6.747 1.00 95.81 94 GLU A CA 1
ATOM 720 C C . GLU A 1 94 ? -11.354 -7.181 7.763 1.00 95.81 94 GLU A C 1
ATOM 722 O O . GLU A 1 94 ? -11.603 -7.278 8.967 1.00 95.81 94 GLU A O 1
ATOM 727 N N . VAL A 1 95 ? -10.504 -6.265 7.284 1.00 96.38 95 VAL A N 1
ATOM 728 C CA . VAL A 1 95 ? -9.774 -5.318 8.141 1.00 96.38 95 VAL A CA 1
ATOM 729 C C . VAL A 1 95 ? -10.748 -4.428 8.915 1.00 96.38 95 VAL A C 1
ATOM 731 O O . VAL A 1 95 ? -10.589 -4.251 10.124 1.00 96.38 95 VAL A O 1
ATOM 734 N N . LEU A 1 96 ? -11.776 -3.895 8.247 1.00 97.56 96 LEU A N 1
ATOM 735 C CA . LEU A 1 96 ? -12.805 -3.081 8.886 1.00 97.56 96 LEU A CA 1
ATOM 736 C C . LEU A 1 96 ? -13.562 -3.870 9.958 1.00 97.56 96 LEU A C 1
ATOM 738 O O . LEU A 1 96 ? -13.707 -3.371 11.069 1.00 97.56 96 LEU A O 1
ATOM 742 N N . ALA A 1 97 ? -14.014 -5.087 9.654 1.00 98.00 97 ALA A N 1
ATOM 743 C CA . ALA A 1 97 ? -14.772 -5.909 10.594 1.00 98.00 97 ALA A CA 1
ATOM 744 C C . ALA A 1 97 ? -13.970 -6.206 11.872 1.00 98.00 97 ALA A C 1
ATOM 746 O O . ALA A 1 97 ? -14.494 -6.088 12.980 1.00 98.00 97 ALA A O 1
ATOM 747 N N . LEU A 1 98 ? -12.680 -6.524 11.731 1.00 97.69 98 LEU A N 1
ATOM 748 C CA . LEU A 1 98 ? -11.791 -6.769 12.868 1.00 97.69 98 LEU A CA 1
ATOM 749 C C . LEU A 1 98 ? -11.552 -5.504 13.697 1.00 97.69 98 LEU A C 1
ATOM 751 O O . LEU A 1 98 ? -11.575 -5.550 14.928 1.00 97.69 98 LEU A O 1
ATOM 755 N N . ALA A 1 99 ? -11.370 -4.364 13.033 1.00 97.69 99 ALA A N 1
ATOM 756 C CA . ALA A 1 99 ? -11.206 -3.082 13.699 1.00 97.69 99 ALA A CA 1
ATOM 757 C C . ALA A 1 99 ? -12.481 -2.660 14.456 1.00 97.69 99 ALA A C 1
ATOM 759 O O . ALA A 1 99 ? -12.405 -2.154 15.576 1.00 97.69 99 ALA A O 1
ATOM 760 N N . GLU A 1 100 ? -13.659 -2.907 13.876 1.00 98.00 100 GLU A N 1
ATOM 761 C CA . GLU A 1 100 ? -14.954 -2.645 14.510 1.00 98.00 100 GLU A CA 1
ATOM 762 C C . GLU A 1 100 ? -15.184 -3.540 15.724 1.00 98.00 100 GLU A C 1
ATOM 764 O O . GLU A 1 100 ? -15.561 -3.023 16.775 1.00 98.00 100 GLU A O 1
ATOM 769 N N . GLY A 1 101 ? -14.870 -4.835 15.619 1.00 97.31 101 GLY A N 1
ATOM 770 C CA . GLY A 1 101 ? -14.919 -5.763 16.750 1.00 97.31 101 GLY A CA 1
ATOM 771 C C . GLY A 1 101 ? -14.004 -5.335 17.903 1.00 97.31 101 GLY A C 1
ATOM 772 O O . GLY A 1 101 ? -14.402 -5.382 19.071 1.00 97.31 101 GLY A O 1
ATOM 773 N N . ALA A 1 102 ? -12.802 -4.838 17.589 1.00 96.25 102 ALA A N 1
ATOM 774 C CA . ALA A 1 102 ? -11.879 -4.311 18.593 1.00 96.25 102 ALA A CA 1
ATOM 775 C C . ALA A 1 102 ? -12.452 -3.078 19.321 1.00 96.25 102 ALA A C 1
ATOM 777 O O . ALA A 1 102 ? -12.378 -2.995 20.550 1.00 96.25 102 ALA A O 1
ATOM 778 N N . VAL A 1 103 ? -13.069 -2.142 18.590 1.00 97.25 103 VAL A N 1
ATOM 779 C CA . VAL A 1 103 ? -13.673 -0.922 19.161 1.00 97.25 103 VAL A CA 1
ATOM 780 C C . VAL A 1 103 ? -14.940 -1.219 19.958 1.00 97.25 103 VAL A C 1
ATOM 782 O O . VAL A 1 103 ? -15.138 -0.651 21.033 1.00 97.25 103 VAL A O 1
ATOM 785 N N . SER A 1 104 ? -15.779 -2.148 19.494 1.00 96.62 104 SER A N 1
ATOM 786 C CA . SER A 1 104 ? -16.977 -2.575 20.225 1.00 96.62 104 SER A CA 1
ATOM 787 C C . SER A 1 104 ? -16.666 -3.450 21.439 1.00 96.62 104 SER A C 1
ATOM 789 O O . SER A 1 104 ? -17.586 -3.798 22.179 1.00 96.62 104 SER A O 1
ATOM 791 N N . ARG A 1 105 ? -15.387 -3.793 21.662 1.00 93.56 105 ARG A N 1
ATOM 792 C CA . ARG A 1 105 ? -14.930 -4.723 22.705 1.00 93.56 105 ARG A CA 1
ATOM 793 C C . ARG A 1 105 ? -15.643 -6.068 22.609 1.00 93.56 105 ARG A C 1
ATOM 795 O O . ARG A 1 105 ? -16.019 -6.646 23.630 1.00 93.56 105 ARG A O 1
ATOM 802 N N . ASP A 1 106 ? -15.852 -6.530 21.380 1.00 95.88 106 ASP A N 1
ATOM 803 C CA . ASP A 1 106 ? -16.363 -7.871 21.144 1.00 95.88 106 ASP A CA 1
ATOM 804 C C . ASP A 1 106 ? -15.400 -8.880 21.788 1.00 95.88 106 ASP A C 1
ATOM 806 O O . ASP A 1 106 ? -14.184 -8.808 21.600 1.00 95.88 106 ASP A O 1
ATOM 810 N N . ALA A 1 107 ? -15.944 -9.787 22.598 1.00 94.81 107 ALA A N 1
ATOM 811 C CA . ALA A 1 107 ? -15.161 -10.787 23.312 1.00 94.81 107 ALA A CA 1
ATOM 812 C C . ALA A 1 107 ? -14.455 -11.758 22.352 1.00 94.81 107 ALA A C 1
ATOM 814 O O . ALA A 1 107 ? -13.408 -12.300 22.705 1.00 94.81 107 ALA A O 1
ATOM 815 N N . GLU A 1 108 ? -15.003 -11.934 21.147 1.00 95.44 108 GLU A N 1
ATOM 816 C CA . GLU A 1 108 ? -14.460 -12.817 20.114 1.00 95.44 108 GLU A CA 1
ATOM 817 C C . GLU A 1 108 ? -13.483 -12.099 19.165 1.00 95.44 108 GLU A C 1
ATOM 819 O O . GLU A 1 108 ? -12.814 -12.748 18.358 1.00 95.44 108 GLU A O 1
ATOM 824 N N . ALA A 1 109 ? -13.353 -10.768 19.251 1.00 94.75 109 ALA A N 1
ATOM 825 C CA . ALA A 1 109 ? -12.430 -10.031 18.393 1.00 94.75 109 ALA A CA 1
ATOM 826 C C . ALA A 1 109 ? -10.964 -10.354 18.753 1.00 94.75 109 ALA A C 1
ATOM 828 O O . ALA A 1 109 ? -10.550 -10.202 19.911 1.00 94.75 109 ALA A O 1
ATOM 829 N N . PRO A 1 110 ? -10.129 -10.768 17.780 1.00 96.12 110 PRO A N 1
ATOM 830 C CA . PRO A 1 110 ? -8.735 -11.071 18.050 1.00 96.12 110 PRO A CA 1
ATOM 831 C C . PRO A 1 110 ? -7.959 -9.792 18.377 1.00 96.12 110 PRO A C 1
ATOM 833 O O . PRO A 1 110 ? -8.130 -8.748 17.754 1.00 96.12 110 PRO A O 1
ATOM 836 N N . LYS A 1 111 ? -7.026 -9.892 19.329 1.00 95.75 111 LYS A N 1
ATOM 837 C CA . LYS A 1 111 ? -6.123 -8.780 19.686 1.00 95.75 111 LYS A CA 1
ATOM 838 C C . LYS A 1 111 ? -5.054 -8.502 18.627 1.00 95.75 111 LYS A C 1
ATOM 840 O O . LYS A 1 111 ? -4.449 -7.437 18.639 1.00 95.75 111 LYS A O 1
ATOM 845 N N . LEU A 1 112 ? -4.777 -9.486 17.775 1.00 97.50 112 LEU A N 1
ATOM 846 C CA . LEU A 1 112 ? -3.801 -9.421 16.696 1.00 97.50 112 LEU A CA 1
ATOM 847 C C . LEU A 1 112 ? -4.310 -10.275 15.536 1.00 97.50 112 LEU A C 1
ATOM 849 O O . LEU A 1 112 ? -4.604 -11.455 15.723 1.00 97.50 112 LEU A O 1
ATOM 853 N N . ALA A 1 113 ? -4.366 -9.679 14.351 1.00 96.88 113 ALA A N 1
ATOM 854 C CA . ALA A 1 113 ? -4.589 -10.370 13.092 1.00 96.88 113 ALA A CA 1
ATOM 855 C C . ALA A 1 113 ? -3.363 -10.158 12.200 1.00 96.88 113 ALA A C 1
ATOM 857 O O . ALA A 1 113 ? -2.804 -9.061 12.160 1.00 96.88 113 ALA A O 1
ATOM 858 N N . VAL A 1 114 ? -2.921 -11.221 11.529 1.00 95.94 114 VAL A N 1
ATOM 859 C CA . VAL A 1 114 ? -1.735 -11.197 10.670 1.00 95.94 114 VAL A CA 1
ATOM 860 C C . VAL A 1 114 ? -2.107 -11.773 9.317 1.00 95.94 114 VAL A C 1
ATOM 862 O O . VAL A 1 114 ? -2.537 -12.922 9.226 1.00 95.94 114 VAL A O 1
ATOM 865 N N . TRP A 1 115 ? -1.874 -10.986 8.274 1.00 94.56 115 TRP A N 1
ATOM 866 C CA . TRP A 1 115 ? -1.908 -11.443 6.892 1.00 94.56 115 TRP A CA 1
ATOM 867 C C . TRP A 1 115 ? -0.478 -11.469 6.367 1.00 94.56 115 TRP A C 1
ATOM 869 O O . TRP A 1 115 ? 0.280 -10.519 6.552 1.00 94.56 115 TRP A O 1
ATOM 879 N N . SER A 1 116 ? -0.110 -12.568 5.718 1.00 93.56 116 SER A N 1
ATOM 880 C CA . SER A 1 116 ? 1.158 -12.700 5.008 1.00 93.56 116 SER A CA 1
ATOM 881 C C . SER A 1 116 ? 0.864 -12.756 3.516 1.00 93.56 116 SER A C 1
ATOM 883 O O . SER A 1 116 ? -0.042 -13.473 3.092 1.00 93.56 116 SER A O 1
ATOM 885 N N . GLY A 1 117 ? 1.607 -11.988 2.726 1.00 91.62 117 GLY A N 1
ATOM 886 C CA . GLY A 1 117 ? 1.438 -11.953 1.281 1.00 91.62 117 GLY A CA 1
ATOM 887 C C . GLY A 1 117 ? 2.610 -11.283 0.577 1.00 91.62 117 GLY A C 1
ATOM 888 O O . GLY A 1 117 ? 3.709 -11.196 1.122 1.00 91.62 117 GLY A O 1
ATOM 889 N N . HIS A 1 118 ? 2.359 -10.836 -0.647 1.00 89.69 118 HIS A N 1
ATOM 890 C CA . HIS A 1 118 ? 3.343 -10.282 -1.565 1.00 89.69 118 HIS A CA 1
ATOM 891 C C . HIS A 1 118 ? 3.376 -8.748 -1.537 1.00 89.69 118 HIS A C 1
ATOM 893 O O . HIS A 1 118 ? 2.432 -8.070 -1.123 1.00 89.69 118 HIS A O 1
ATOM 899 N N . ASP A 1 119 ? 4.468 -8.203 -2.060 1.00 87.25 119 ASP A N 1
ATOM 900 C CA . ASP A 1 119 ? 4.630 -6.790 -2.404 1.00 87.25 119 ASP A CA 1
ATOM 901 C C . ASP A 1 119 ? 3.486 -6.277 -3.296 1.00 87.25 119 ASP A C 1
ATOM 903 O O . ASP A 1 119 ? 2.842 -5.278 -2.988 1.00 87.25 119 ASP A O 1
ATOM 907 N N . THR A 1 120 ? 3.162 -7.029 -4.346 1.00 85.50 120 THR A N 1
ATOM 908 C CA . THR A 1 120 ? 2.077 -6.770 -5.302 1.00 85.50 120 THR A CA 1
ATOM 909 C C . THR A 1 120 ? 0.686 -7.108 -4.759 1.00 85.50 120 THR A C 1
ATOM 911 O O . THR A 1 120 ? -0.317 -6.826 -5.413 1.00 85.50 120 THR A O 1
ATOM 914 N N . GLY A 1 121 ? 0.604 -7.675 -3.552 1.00 84.75 121 GLY A N 1
ATOM 915 C CA . GLY A 1 121 ? -0.649 -7.936 -2.854 1.00 84.75 121 GLY A CA 1
ATOM 916 C C . GLY A 1 121 ? -0.447 -8.769 -1.583 1.00 84.75 121 GLY A C 1
ATOM 917 O O . GLY A 1 121 ? -0.014 -9.917 -1.694 1.00 84.75 121 GLY A O 1
ATOM 918 N N . PRO A 1 122 ? -0.784 -8.245 -0.385 1.00 88.31 122 PRO A N 1
ATOM 919 C CA . PRO A 1 122 ? -1.659 -7.089 -0.159 1.00 88.31 122 PRO A CA 1
ATOM 920 C C . PRO A 1 122 ? -0.958 -5.725 -0.004 1.00 88.31 122 PRO A C 1
ATOM 922 O O . PRO A 1 122 ? -1.658 -4.727 0.130 1.00 88.31 122 PRO A O 1
ATOM 925 N N . MET A 1 123 ? 0.377 -5.642 -0.007 1.00 90.81 123 MET A N 1
ATOM 926 C CA . MET A 1 123 ? 1.093 -4.434 0.447 1.00 90.81 123 MET A CA 1
ATOM 927 C C . MET A 1 123 ? 0.862 -3.182 -0.415 1.00 90.81 123 MET A C 1
ATOM 929 O O . MET A 1 123 ? 0.238 -2.231 0.053 1.00 90.81 123 MET A O 1
ATOM 933 N N . GLU A 1 124 ? 1.333 -3.162 -1.666 1.00 89.00 124 GLU A N 1
ATOM 934 C CA . GLU A 1 124 ? 1.128 -2.033 -2.596 1.00 89.00 124 GLU A CA 1
ATOM 935 C C . GLU A 1 124 ? -0.347 -1.643 -2.760 1.00 89.00 124 GLU A C 1
ATOM 937 O O . GLU A 1 124 ? -0.684 -0.459 -2.688 1.00 89.00 124 GLU A O 1
ATOM 942 N N . PRO A 1 125 ? -1.261 -2.612 -2.892 1.00 88.38 125 PRO A N 1
ATOM 943 C CA . PRO A 1 125 ? -2.682 -2.344 -2.827 1.00 88.38 125 PRO A CA 1
ATOM 944 C C . PRO A 1 125 ? -3.193 -1.609 -1.595 1.00 88.38 125 PRO A C 1
ATOM 946 O O . PRO A 1 125 ? -3.974 -0.673 -1.734 1.00 88.38 125 PRO A O 1
ATOM 949 N N . LEU A 1 126 ? -2.787 -2.015 -0.390 1.00 91.06 126 LEU A N 1
ATOM 950 C CA . LEU A 1 126 ? -3.209 -1.348 0.841 1.00 91.06 126 LEU A CA 1
ATOM 951 C C . LEU A 1 126 ? -2.611 0.056 0.930 1.00 91.06 126 LEU A C 1
ATOM 953 O O . LEU A 1 126 ? -3.318 0.988 1.322 1.00 91.06 126 LEU A O 1
ATOM 957 N N . TYR A 1 127 ? -1.358 0.228 0.491 1.00 91.94 127 TYR A N 1
ATOM 958 C CA . TYR A 1 127 ? -0.781 1.557 0.327 1.00 91.94 127 TYR A CA 1
ATOM 959 C C . TYR A 1 127 ? -1.644 2.416 -0.601 1.00 91.94 127 TYR A C 1
ATOM 961 O O . TYR A 1 127 ? -1.984 3.542 -0.243 1.00 91.94 127 TYR A O 1
ATOM 969 N N . ALA A 1 128 ? -2.038 1.883 -1.759 1.00 89.94 128 ALA A N 1
ATOM 970 C CA . ALA A 1 128 ? -2.862 2.578 -2.744 1.00 89.94 128 ALA A CA 1
ATOM 971 C C . ALA A 1 128 ? -4.261 2.907 -2.210 1.00 89.94 128 ALA A C 1
ATOM 973 O O . ALA A 1 128 ? -4.747 4.027 -2.404 1.00 89.94 128 ALA A O 1
ATOM 974 N N . ALA A 1 129 ? -4.879 1.962 -1.503 1.00 91.12 129 ALA A N 1
ATOM 975 C CA . ALA A 1 129 ? -6.242 2.056 -1.003 1.00 91.12 129 ALA A CA 1
ATOM 976 C C . ALA A 1 129 ? -6.419 3.152 0.047 1.00 91.12 129 ALA A C 1
ATOM 978 O O . ALA A 1 129 ? -7.367 3.932 -0.023 1.00 91.12 129 ALA A O 1
ATOM 979 N N . PHE A 1 130 ? -5.477 3.250 0.980 1.00 91.94 130 PHE A N 1
ATOM 980 C CA . PHE A 1 130 ? -5.530 4.216 2.077 1.00 91.94 130 PHE A CA 1
ATOM 981 C C . PHE A 1 130 ? -4.599 5.423 1.875 1.00 91.94 130 PHE A C 1
ATOM 983 O O . PHE A 1 130 ? -4.494 6.275 2.756 1.00 91.94 130 PHE A O 1
ATOM 990 N N . ASP A 1 131 ? -3.953 5.513 0.706 1.00 90.69 131 ASP A N 1
ATOM 991 C CA . ASP A 1 131 ? -3.011 6.575 0.330 1.00 90.69 131 ASP A CA 1
ATOM 992 C C . ASP A 1 131 ? -1.843 6.716 1.325 1.00 90.69 131 ASP A C 1
ATOM 994 O O . ASP A 1 131 ? -1.486 7.802 1.769 1.00 90.69 131 ASP A O 1
ATOM 998 N N . LEU A 1 132 ? -1.263 5.576 1.708 1.00 90.81 132 LEU A N 1
ATOM 999 C CA . LEU A 1 132 ? -0.321 5.455 2.831 1.00 90.81 132 LEU A CA 1
ATOM 1000 C C . LEU A 1 132 ? 1.153 5.566 2.427 1.00 90.81 132 LEU A C 1
ATOM 1002 O O . LEU A 1 132 ? 2.035 5.321 3.251 1.00 90.81 132 LEU A O 1
ATOM 1006 N N . ARG A 1 133 ? 1.451 5.878 1.163 1.00 82.50 133 ARG A N 1
ATOM 1007 C CA . ARG A 1 133 ? 2.840 6.022 0.722 1.00 82.50 133 ARG A CA 1
ATOM 1008 C C . ARG A 1 133 ? 3.454 7.308 1.298 1.00 82.50 133 ARG A C 1
ATOM 1010 O O . ARG A 1 133 ? 2.872 8.378 1.114 1.00 82.50 133 ARG A O 1
ATOM 1017 N N . PRO A 1 134 ? 4.654 7.243 1.907 1.00 66.25 134 PRO A N 1
ATOM 1018 C CA . PRO A 1 134 ? 5.514 8.423 2.069 1.00 66.25 134 PRO A CA 1
ATOM 1019 C C . PRO A 1 134 ? 5.980 8.928 0.663 1.00 66.25 134 PRO A C 1
ATOM 1021 O O . PRO A 1 134 ? 5.395 8.529 -0.333 1.00 66.25 134 PRO A O 1
ATOM 1024 N N . GLU A 1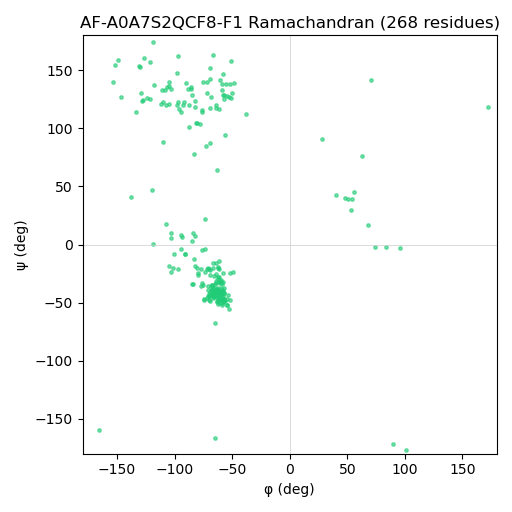 135 ? 6.971 9.815 0.470 1.00 64.56 135 GLU A N 1
ATOM 1025 C CA . GLU A 1 135 ? 7.400 10.348 -0.870 1.00 64.56 135 GLU A CA 1
ATOM 1026 C C . GLU A 1 135 ? 8.438 9.526 -1.723 1.00 64.56 135 GLU A C 1
ATOM 1028 O O . GLU A 1 135 ? 9.485 9.177 -1.193 1.00 64.56 135 GLU A O 1
ATOM 1033 N N . PRO A 1 136 ? 8.213 9.197 -3.023 1.00 62.31 136 PRO A N 1
ATOM 1034 C CA . PRO A 1 136 ? 8.820 8.050 -3.763 1.00 62.31 136 PRO A CA 1
ATOM 1035 C C . PRO A 1 136 ? 10.358 7.840 -3.735 1.00 62.31 136 PRO A C 1
ATOM 1037 O O . PRO A 1 136 ? 11.091 8.832 -3.652 1.00 62.31 136 PRO A O 1
ATOM 1040 N N . PRO A 1 137 ? 10.887 6.608 -4.005 1.00 55.81 137 PRO A N 1
ATOM 1041 C CA . PRO A 1 137 ? 10.195 5.336 -4.332 1.00 55.81 137 PRO A CA 1
ATOM 1042 C C . PRO A 1 137 ? 10.016 4.362 -3.137 1.00 55.81 137 PRO A C 1
ATOM 1044 O O . PRO A 1 137 ? 10.903 4.291 -2.288 1.00 55.81 137 PRO A O 1
ATOM 1047 N N . PHE A 1 138 ? 8.927 3.563 -3.103 1.00 68.00 138 PHE A N 1
ATOM 1048 C CA . PHE A 1 138 ? 8.555 2.685 -1.958 1.00 68.00 138 PHE A CA 1
ATOM 1049 C C . PHE A 1 138 ? 8.064 1.292 -2.316 1.00 68.00 138 PHE A C 1
ATOM 1051 O O . PHE A 1 138 ? 7.137 0.779 -1.680 1.00 68.00 138 PHE A O 1
ATOM 1058 N N . TRP A 1 139 ? 8.685 0.640 -3.288 1.00 80.69 139 TRP A N 1
ATOM 1059 C CA . TRP A 1 139 ? 8.421 -0.783 -3.411 1.00 80.69 139 TRP A CA 1
ATOM 1060 C C . TRP A 1 139 ? 8.664 -1.471 -2.051 1.00 80.69 139 TRP A C 1
ATOM 1062 O O . TRP A 1 139 ? 9.736 -1.250 -1.470 1.00 80.69 139 TRP A O 1
ATOM 1072 N N . PRO A 1 140 ? 7.701 -2.243 -1.512 1.00 85.44 140 PRO A N 1
ATOM 1073 C CA . PRO A 1 140 ? 7.815 -2.820 -0.184 1.00 85.44 140 PRO A CA 1
ATOM 1074 C C . PRO A 1 140 ? 9.108 -3.627 -0.063 1.00 85.44 140 PRO A C 1
ATOM 1076 O O . PRO A 1 140 ? 9.407 -4.480 -0.902 1.00 85.44 140 PRO A O 1
ATOM 1079 N N . ALA A 1 141 ? 9.899 -3.347 0.972 1.00 84.12 141 ALA A N 1
ATOM 1080 C CA . ALA A 1 141 ? 11.124 -4.094 1.228 1.00 84.12 141 ALA A CA 1
ATOM 1081 C C . ALA A 1 141 ? 10.810 -5.551 1.617 1.00 84.12 141 ALA A C 1
ATOM 1083 O O . ALA A 1 141 ? 9.691 -5.883 2.027 1.00 84.12 141 ALA A O 1
ATOM 1084 N N . PHE A 1 142 ? 11.814 -6.428 1.545 1.00 84.94 142 PHE A N 1
ATOM 1085 C CA . PHE A 1 142 ? 11.689 -7.782 2.086 1.00 84.94 142 PHE A CA 1
ATOM 1086 C C . PHE A 1 142 ? 11.323 -7.739 3.570 1.00 84.94 142 PHE A C 1
ATOM 1088 O O . PHE A 1 142 ? 11.990 -7.070 4.357 1.00 84.94 142 PHE A O 1
ATOM 1095 N N . GLY A 1 143 ? 10.272 -8.473 3.940 1.00 87.88 143 GLY A N 1
ATOM 1096 C CA . GLY A 1 143 ? 9.777 -8.504 5.317 1.00 87.88 143 GLY A CA 1
ATOM 1097 C C . GLY A 1 143 ? 9.166 -7.184 5.789 1.00 87.88 143 GLY A C 1
ATOM 1098 O O . GLY A 1 143 ? 9.031 -6.994 6.995 1.00 87.88 143 GLY A O 1
ATOM 1099 N N . SER A 1 144 ? 8.818 -6.282 4.865 1.00 90.25 144 SER A N 1
ATOM 1100 C CA . SER A 1 144 ? 8.119 -5.045 5.207 1.00 90.25 144 SER A CA 1
ATOM 1101 C C . SER A 1 144 ? 6.798 -5.326 5.916 1.00 90.25 144 SER A C 1
ATOM 1103 O O . SER A 1 144 ? 6.120 -6.327 5.663 1.00 90.25 144 SER A O 1
ATOM 1105 N N . MET A 1 145 ? 6.444 -4.430 6.831 1.00 93.56 145 MET A N 1
ATOM 1106 C CA . MET A 1 145 ? 5.260 -4.556 7.670 1.00 93.56 145 MET A CA 1
ATOM 1107 C C . MET A 1 145 ? 4.408 -3.301 7.575 1.00 93.56 145 MET A C 1
ATOM 1109 O O . MET A 1 145 ? 4.863 -2.206 7.908 1.00 93.56 145 MET A O 1
ATOM 1113 N N . LEU A 1 146 ? 3.143 -3.491 7.204 1.00 94.88 146 LEU A N 1
ATOM 1114 C CA . LEU A 1 146 ? 2.100 -2.481 7.310 1.00 94.88 146 LEU A CA 1
ATOM 1115 C C . LEU A 1 146 ? 1.148 -2.862 8.447 1.00 94.88 146 LEU A C 1
ATOM 1117 O O . LEU A 1 146 ? 0.549 -3.936 8.436 1.00 94.88 146 LEU A O 1
ATOM 1121 N N . ILE A 1 147 ? 1.029 -1.988 9.441 1.00 96.88 147 ILE A N 1
ATOM 1122 C CA . ILE A 1 147 ? 0.290 -2.238 10.678 1.00 96.88 147 ILE A CA 1
ATOM 1123 C C . ILE A 1 147 ? -0.806 -1.186 10.816 1.00 96.88 147 ILE A C 1
ATOM 1125 O O . ILE A 1 147 ? -0.521 0.011 10.829 1.00 96.88 147 ILE A O 1
ATOM 1129 N N . LEU A 1 148 ? -2.048 -1.639 10.974 1.00 98.25 148 LEU A N 1
ATOM 1130 C CA . LEU A 1 148 ? -3.144 -0.825 11.489 1.00 98.25 148 LEU A CA 1
ATOM 1131 C C . LEU A 1 148 ? -3.224 -1.034 13.000 1.00 98.25 148 LEU A C 1
ATOM 1133 O O . LEU A 1 148 ? -3.450 -2.149 13.465 1.00 98.25 148 LEU A O 1
ATOM 1137 N N . GLU A 1 149 ? -3.075 0.038 13.766 1.00 98.38 149 GLU A N 1
ATOM 1138 C CA . GLU A 1 149 ? -3.350 0.016 15.199 1.00 98.38 149 GLU A CA 1
ATOM 1139 C C . GLU A 1 149 ? -4.666 0.724 15.487 1.00 98.38 149 GLU A C 1
ATOM 1141 O O . GLU A 1 149 ? -4.940 1.789 14.930 1.00 98.38 149 GLU A O 1
ATOM 1146 N N . VAL A 1 150 ? -5.446 0.152 16.403 1.00 98.19 150 VAL A N 1
ATOM 1147 C CA . VAL A 1 150 ? -6.687 0.732 16.917 1.00 98.19 150 VAL A CA 1
ATOM 1148 C C . VAL A 1 150 ? -6.634 0.702 18.437 1.00 98.19 150 VAL A C 1
ATOM 1150 O O . VAL A 1 150 ? -6.298 -0.324 19.029 1.00 98.19 150 VAL A O 1
ATOM 1153 N N . TRP A 1 151 ? -6.916 1.831 19.082 1.00 96.88 151 TRP A N 1
ATOM 1154 C CA . TRP A 1 151 ? -6.844 1.939 20.540 1.00 96.88 151 TRP A CA 1
ATOM 1155 C C . TRP A 1 151 ? -7.849 2.942 21.095 1.00 96.88 151 TRP A C 1
ATOM 1157 O O . TRP A 1 151 ? -8.316 3.840 20.398 1.00 96.88 151 TRP A O 1
ATOM 1167 N N . GLU A 1 152 ? -8.160 2.803 22.382 1.00 96.69 152 GLU A N 1
ATOM 1168 C CA . GLU A 1 152 ? -9.028 3.733 23.099 1.00 96.69 152 GLU A CA 1
ATOM 1169 C C . GLU A 1 152 ? -8.221 4.920 23.638 1.00 96.69 152 GLU A C 1
ATOM 1171 O O . GLU A 1 152 ? -7.165 4.742 24.249 1.00 96.69 152 GLU A O 1
ATOM 1176 N N . SER A 1 153 ? -8.727 6.136 23.438 1.00 95.81 153 SER A N 1
ATOM 1177 C CA . SER A 1 153 ? -8.184 7.362 24.030 1.00 95.81 153 SER A CA 1
ATOM 1178 C C . SER A 1 153 ? -9.224 8.038 24.926 1.00 95.81 153 SER A C 1
ATOM 1180 O O . SER A 1 153 ? -10.388 7.645 24.955 1.00 95.81 153 SER A O 1
ATOM 1182 N N . THR A 1 154 ? -8.846 9.109 25.631 1.00 95.31 154 THR A N 1
ATOM 1183 C CA . THR A 1 154 ? -9.804 9.901 26.428 1.00 95.31 154 THR A CA 1
ATOM 1184 C C . THR A 1 154 ? -10.911 10.538 25.586 1.00 95.31 154 THR A C 1
ATOM 1186 O O . THR A 1 154 ? -11.952 10.896 26.127 1.00 95.31 154 THR A O 1
ATOM 1189 N N . ASN A 1 155 ? -10.686 10.688 24.278 1.00 94.31 155 ASN A N 1
ATOM 1190 C CA . ASN A 1 155 ? -11.596 11.345 23.341 1.00 94.31 155 ASN A CA 1
ATOM 1191 C C . ASN A 1 155 ? -12.294 10.336 22.408 1.00 94.31 155 ASN A C 1
ATOM 1193 O O . ASN A 1 155 ? -12.817 10.727 21.367 1.00 94.31 155 ASN A O 1
ATOM 1197 N N . GLY A 1 156 ? -12.283 9.050 22.773 1.00 96.44 156 GLY A N 1
ATOM 1198 C CA . GLY A 1 156 ? -12.814 7.945 21.977 1.00 96.44 156 GLY A CA 1
ATOM 1199 C C . GLY A 1 156 ? -11.730 7.159 21.245 1.00 96.44 156 GLY A C 1
ATOM 1200 O O . GLY A 1 156 ? -10.528 7.407 21.404 1.00 96.44 156 GLY A O 1
ATOM 1201 N N . SER A 1 1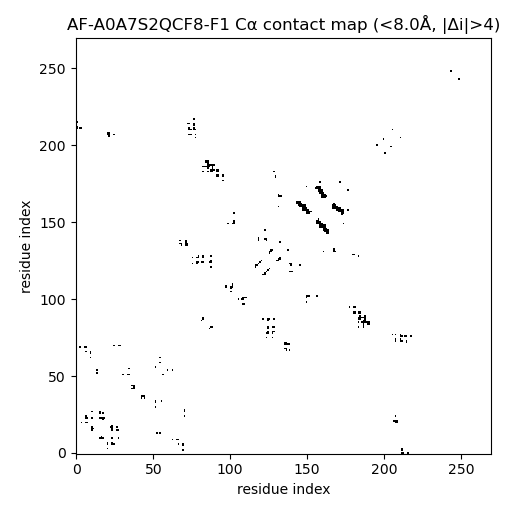57 ? -12.158 6.185 20.452 1.00 98.19 157 SER A N 1
ATOM 1202 C CA . SER A 1 157 ? -11.258 5.277 19.748 1.00 98.19 157 SER A CA 1
ATOM 1203 C C . SER A 1 157 ? -10.525 5.970 18.596 1.00 98.19 157 SER A C 1
ATOM 1205 O O . SER A 1 157 ? -11.099 6.775 17.855 1.00 98.19 157 SER A O 1
ATOM 1207 N N . LEU A 1 158 ? -9.246 5.642 18.438 1.00 98.38 158 LEU A N 1
ATOM 1208 C CA . LEU A 1 158 ? -8.346 6.173 17.419 1.00 98.38 158 LEU A CA 1
ATOM 1209 C C . LEU A 1 158 ? -7.782 5.041 16.559 1.00 98.38 158 LEU A C 1
ATOM 1211 O O . LEU A 1 158 ? -7.698 3.899 17.009 1.00 98.38 158 LEU A O 1
ATOM 1215 N N . ALA A 1 159 ? -7.358 5.388 15.346 1.00 98.31 159 ALA A N 1
ATOM 1216 C CA . ALA A 1 159 ? -6.635 4.511 14.434 1.00 98.31 159 ALA A CA 1
ATOM 1217 C C . ALA A 1 159 ? -5.363 5.186 13.894 1.00 98.31 159 ALA A C 1
ATOM 1219 O O . ALA A 1 159 ? -5.293 6.415 13.791 1.00 98.31 159 ALA A O 1
ATOM 1220 N N . ARG A 1 160 ? -4.352 4.392 13.524 1.00 97.81 160 ARG A N 1
ATOM 1221 C CA . ARG A 1 160 ? -3.180 4.848 12.753 1.00 97.81 160 ARG A CA 1
ATOM 1222 C C . ARG A 1 160 ? -2.584 3.722 11.925 1.00 97.81 160 ARG A C 1
ATOM 1224 O O . ARG A 1 160 ? -2.667 2.560 12.317 1.00 97.81 160 ARG A O 1
ATOM 1231 N N . TRP A 1 161 ? -1.908 4.103 10.851 1.00 97.31 161 TRP A N 1
ATOM 1232 C CA . TRP A 1 161 ? -1.108 3.202 10.033 1.00 97.31 161 TRP A CA 1
ATOM 1233 C C . TRP A 1 161 ? 0.379 3.401 10.298 1.00 97.31 161 TRP A C 1
ATOM 1235 O O . TRP A 1 161 ? 0.870 4.533 10.369 1.00 97.31 161 TRP A O 1
ATOM 1245 N N . ILE A 1 162 ? 1.097 2.290 10.416 1.00 95.56 162 ILE A N 1
ATOM 1246 C CA . ILE A 1 162 ? 2.542 2.235 10.615 1.00 95.56 162 ILE A CA 1
ATOM 1247 C C . ILE A 1 162 ? 3.143 1.377 9.504 1.00 95.56 162 ILE A C 1
ATOM 1249 O O . ILE A 1 162 ? 2.737 0.234 9.329 1.00 95.56 162 ILE A O 1
ATOM 1253 N N . SER A 1 163 ? 4.125 1.916 8.790 1.00 93.44 163 SER A N 1
ATOM 1254 C CA . SER A 1 163 ? 4.939 1.205 7.805 1.00 93.44 163 SER A CA 1
ATOM 1255 C C . SER A 1 163 ? 6.357 1.101 8.340 1.00 93.44 163 SER A C 1
ATOM 1257 O O . SER A 1 163 ? 6.976 2.128 8.612 1.00 93.44 163 SER A O 1
ATOM 1259 N N . ASP A 1 164 ? 6.872 -0.115 8.507 1.00 91.56 164 ASP A N 1
ATOM 1260 C CA . ASP A 1 164 ? 8.270 -0.368 8.894 1.00 91.56 164 ASP A CA 1
ATOM 1261 C C . ASP A 1 164 ? 8.727 0.440 10.129 1.00 91.56 164 ASP A C 1
ATOM 1263 O O . ASP A 1 164 ? 9.835 0.972 10.209 1.00 91.56 164 ASP A O 1
ATOM 1267 N N . GLY A 1 165 ? 7.831 0.564 11.114 1.00 91.69 165 GLY A N 1
ATOM 1268 C CA . GLY A 1 165 ? 8.067 1.292 12.364 1.00 91.69 165 GLY A CA 1
ATOM 1269 C C . GLY A 1 165 ? 7.843 2.809 12.302 1.00 91.69 165 GLY A C 1
ATOM 1270 O O . GLY A 1 165 ? 7.938 3.468 13.339 1.00 91.69 165 GLY A O 1
ATOM 1271 N N . ALA A 1 166 ? 7.506 3.371 11.139 1.00 92.31 166 ALA A N 1
ATOM 1272 C CA . ALA A 1 166 ? 7.164 4.781 10.969 1.00 92.31 166 ALA A CA 1
ATOM 1273 C C . ALA A 1 166 ? 5.649 4.979 10.825 1.00 92.31 166 ALA A C 1
ATOM 1275 O O . ALA A 1 166 ? 4.992 4.279 10.060 1.00 92.31 166 ALA A O 1
ATOM 1276 N N . VAL A 1 167 ? 5.081 5.958 11.536 1.00 94.44 167 VAL A N 1
ATOM 1277 C CA . VAL A 1 167 ? 3.671 6.337 11.354 1.00 94.44 167 VAL A CA 1
ATOM 1278 C C . VAL A 1 167 ? 3.518 7.003 9.987 1.00 94.44 167 VAL A C 1
ATOM 1280 O O . VAL A 1 167 ? 4.105 8.058 9.755 1.00 94.44 167 VAL A O 1
ATOM 1283 N N . VAL A 1 168 ? 2.728 6.394 9.103 1.00 93.44 168 VAL A N 1
ATOM 1284 C CA . VAL A 1 168 ? 2.462 6.906 7.746 1.00 93.44 168 VAL A CA 1
ATOM 1285 C C . VAL A 1 168 ? 1.112 7.607 7.635 1.00 93.44 168 VAL A C 1
ATOM 1287 O O . VAL A 1 168 ? 0.919 8.438 6.754 1.00 93.44 168 VAL A O 1
ATOM 1290 N N . GLN A 1 169 ? 0.189 7.337 8.562 1.00 94.69 169 GLN A N 1
ATOM 1291 C CA . GLN A 1 169 ? -1.080 8.054 8.661 1.00 94.69 169 GLN A CA 1
ATOM 1292 C C . GLN A 1 169 ? -1.617 8.020 10.095 1.00 94.69 169 GLN A C 1
ATOM 1294 O O . GLN A 1 169 ? -1.581 6.981 10.754 1.00 94.69 169 GLN A O 1
ATOM 1299 N N . GLY A 1 170 ? -2.174 9.142 10.555 1.00 94.00 170 GLY A N 1
ATOM 1300 C CA . GLY A 1 170 ? -2.788 9.282 11.877 1.00 94.00 170 GLY A CA 1
ATOM 1301 C C . GLY A 1 170 ? -1.818 9.734 12.982 1.00 94.00 170 GLY A C 1
ATOM 1302 O O . GLY A 1 170 ? -0.679 10.108 12.694 1.00 94.00 170 GLY A O 1
ATOM 1303 N N . PRO A 1 171 ? -2.250 9.724 14.260 1.00 96.44 171 PRO A N 1
ATOM 1304 C CA . PRO A 1 171 ? -3.546 9.240 14.755 1.00 96.44 171 PRO A CA 1
ATOM 1305 C C . PRO A 1 171 ? -4.762 9.977 14.181 1.00 96.44 171 PRO A C 1
ATOM 1307 O O . PRO A 1 171 ? -4.721 11.194 14.027 1.00 96.44 171 PRO A O 1
ATOM 1310 N N . MET A 1 172 ? -5.845 9.249 13.906 1.00 97.69 172 MET A N 1
ATOM 1311 C CA . MET A 1 172 ? -7.136 9.795 13.464 1.00 97.69 172 MET A CA 1
ATOM 1312 C C . MET A 1 172 ? -8.291 9.208 14.286 1.00 97.69 172 MET A C 1
ATOM 1314 O O . MET A 1 172 ? -8.153 8.090 14.794 1.00 97.69 172 MET A O 1
ATOM 1318 N N . PRO A 1 173 ? -9.428 9.915 14.430 1.00 98.25 173 PRO A N 1
ATOM 1319 C CA . PRO A 1 173 ? -10.649 9.327 14.973 1.00 98.25 173 PRO A CA 1
ATOM 1320 C C . PRO A 1 173 ? -11.023 8.039 14.235 1.00 98.25 173 PRO A C 1
ATOM 1322 O O . PRO A 1 173 ? -10.970 7.985 13.006 1.00 98.25 173 PRO A O 1
ATOM 1325 N N . PHE A 1 174 ? -11.447 7.005 14.966 1.00 98.19 174 PHE A N 1
ATOM 1326 C CA . PHE A 1 174 ? -11.825 5.727 14.354 1.00 98.19 174 PHE A CA 1
ATOM 1327 C C . PHE A 1 174 ? -12.943 5.874 13.310 1.00 98.19 174 PHE A C 1
ATOM 1329 O O . PHE A 1 174 ? -12.935 5.183 12.295 1.00 98.19 174 PHE A O 1
ATOM 1336 N N . SER A 1 175 ? -13.856 6.828 13.501 1.00 98.06 175 SER A N 1
ATOM 1337 C CA . SER A 1 175 ? -14.913 7.148 12.537 1.00 98.06 175 SER A CA 1
ATOM 1338 C C . SER A 1 175 ? -14.385 7.618 11.175 1.00 98.06 175 SER A C 1
ATOM 1340 O O . SER A 1 175 ? -15.008 7.332 10.152 1.00 98.06 175 SER A O 1
ATOM 1342 N N . GLU A 1 176 ? -13.239 8.305 11.131 1.00 97.81 176 GLU A N 1
ATOM 1343 C CA . GLU A 1 176 ? -12.602 8.716 9.874 1.00 97.81 176 GLU A CA 1
ATOM 1344 C C . GLU A 1 176 ? -12.022 7.507 9.136 1.00 97.81 176 GLU A C 1
ATOM 1346 O O . GLU A 1 176 ? -12.276 7.337 7.941 1.00 97.81 176 GLU A O 1
ATOM 1351 N N . PHE A 1 177 ? -11.335 6.614 9.856 1.00 97.75 177 PHE A N 1
ATOM 1352 C CA . PHE A 1 177 ? -10.879 5.337 9.305 1.00 97.75 177 PHE A CA 1
ATOM 1353 C C . PHE A 1 177 ? -12.055 4.492 8.789 1.00 97.75 177 PHE A C 1
ATOM 1355 O O . PHE A 1 177 ? -12.018 4.009 7.658 1.00 97.75 177 PHE A O 1
ATOM 1362 N N . GLN A 1 178 ? -13.130 4.355 9.575 1.00 98.00 178 GLN A N 1
ATOM 1363 C CA . GLN A 1 178 ? -14.329 3.617 9.167 1.00 98.00 178 GLN A CA 1
ATOM 1364 C C . GLN A 1 178 ? -14.926 4.178 7.877 1.00 98.00 178 GLN A C 1
ATOM 1366 O O . GLN A 1 178 ? -15.342 3.410 7.012 1.00 98.00 178 GLN A O 1
ATOM 1371 N N . LEU A 1 179 ? -14.978 5.505 7.725 1.00 97.81 179 LEU A N 1
ATOM 1372 C CA . LEU A 1 179 ? -15.489 6.134 6.511 1.00 97.81 179 LEU A CA 1
ATOM 1373 C C . LEU A 1 179 ? -14.642 5.759 5.285 1.00 97.81 179 LEU A C 1
ATOM 1375 O O . LEU A 1 179 ? -15.209 5.389 4.254 1.00 97.81 179 LEU A O 1
ATOM 1379 N N . GLN A 1 180 ? -13.313 5.819 5.410 1.00 95.88 180 GLN A N 1
ATOM 1380 C CA . GLN A 1 180 ? -12.378 5.429 4.348 1.00 95.88 180 GLN A CA 1
ATOM 1381 C C . GLN A 1 180 ? -12.521 3.942 4.000 1.00 95.88 180 GLN A C 1
ATOM 1383 O O . GLN A 1 180 ? -12.755 3.594 2.844 1.00 95.88 180 GLN A O 1
ATOM 1388 N N . ALA A 1 181 ? -12.475 3.062 5.001 1.00 96.81 181 ALA A N 1
ATOM 1389 C CA . ALA A 1 181 ? -12.576 1.621 4.805 1.00 96.81 181 ALA A CA 1
ATOM 1390 C C . ALA A 1 181 ? -13.933 1.212 4.209 1.00 96.81 181 ALA A C 1
ATOM 1392 O O . ALA A 1 181 ? -13.979 0.433 3.264 1.00 96.81 181 ALA A O 1
ATOM 1393 N N . ARG A 1 182 ? -15.051 1.792 4.669 1.00 97.12 182 ARG A N 1
ATOM 1394 C CA . ARG A 1 182 ? -16.381 1.530 4.087 1.00 97.12 182 ARG A CA 1
ATOM 1395 C C . ARG A 1 182 ? -16.492 1.995 2.639 1.00 97.12 182 ARG A C 1
ATOM 1397 O O . ARG A 1 182 ? -17.264 1.407 1.887 1.00 97.12 182 ARG A O 1
ATOM 1404 N N . ALA A 1 183 ? -15.782 3.054 2.249 1.00 93.88 183 ALA A N 1
ATOM 1405 C CA . ALA A 1 183 ? -15.733 3.468 0.851 1.00 93.88 183 ALA A CA 1
ATOM 1406 C C . ALA A 1 183 ? -15.046 2.414 -0.021 1.00 93.88 183 ALA A C 1
ATOM 1408 O O . ALA A 1 183 ? -15.583 2.085 -1.073 1.00 93.88 183 ALA A O 1
ATOM 1409 N N . LEU A 1 184 ? -13.944 1.836 0.462 1.00 93.69 184 LEU A N 1
ATOM 1410 C CA . LEU A 1 184 ? -13.233 0.744 -0.206 1.00 93.69 184 LEU A CA 1
ATOM 1411 C C . LEU A 1 184 ? -14.053 -0.549 -0.247 1.00 93.69 184 LEU A C 1
ATOM 1413 O O . LEU A 1 184 ? -14.100 -1.213 -1.269 1.00 93.69 184 LEU A O 1
ATOM 1417 N N . VAL A 1 185 ? -14.762 -0.902 0.826 1.00 94.88 185 VAL A N 1
ATOM 1418 C CA . VAL A 1 185 ? -15.624 -2.100 0.830 1.00 94.88 185 VAL A CA 1
ATOM 1419 C C . VAL A 1 185 ? -16.674 -2.038 -0.278 1.00 94.88 185 VAL A C 1
ATOM 1421 O O . VAL A 1 185 ? -16.900 -3.030 -0.960 1.00 94.88 185 VAL A O 1
ATOM 1424 N N . ARG A 1 186 ? -17.273 -0.863 -0.508 1.00 92.75 186 ARG A N 1
ATOM 1425 C CA . ARG A 1 186 ? -18.271 -0.671 -1.572 1.00 92.75 186 ARG A CA 1
ATOM 1426 C C . ARG A 1 186 ? -17.701 -0.812 -2.982 1.00 92.75 186 ARG A C 1
ATOM 1428 O O . ARG A 1 186 ? -18.473 -1.038 -3.904 1.00 92.75 186 ARG A O 1
ATOM 1435 N N . THR A 1 187 ? -16.388 -0.679 -3.183 1.00 88.12 187 THR A N 1
ATOM 1436 C CA . THR A 1 187 ? -15.817 -0.907 -4.517 1.00 88.12 187 THR A CA 1
ATOM 1437 C C . THR A 1 187 ? -15.836 -2.391 -4.889 1.00 88.12 187 THR A C 1
ATOM 1439 O O . THR A 1 187 ? -15.846 -2.696 -6.074 1.00 88.12 187 THR A O 1
ATOM 1442 N N . ALA A 1 188 ? -15.944 -3.318 -3.923 1.00 86.81 188 ALA A N 1
ATOM 1443 C CA . ALA A 1 188 ? -16.083 -4.751 -4.206 1.00 86.81 188 ALA A CA 1
ATOM 1444 C C . ALA A 1 188 ? -17.350 -5.089 -5.011 1.00 86.81 188 ALA A C 1
ATOM 1446 O O . ALA A 1 188 ? -17.343 -6.055 -5.772 1.00 86.81 188 ALA A O 1
ATOM 1447 N N . ASP A 1 189 ? -18.412 -4.287 -4.888 1.00 84.88 189 ASP A N 1
ATOM 1448 C CA . ASP A 1 189 ? -19.656 -4.484 -5.641 1.00 84.88 189 ASP A CA 1
ATOM 1449 C C . ASP A 1 189 ? -19.425 -4.349 -7.160 1.00 84.88 189 ASP A C 1
ATOM 1451 O O . ASP A 1 189 ? -20.065 -5.039 -7.951 1.00 84.88 189 ASP A O 1
ATOM 1455 N N . LEU A 1 190 ? -18.420 -3.562 -7.573 1.00 79.44 190 LEU A N 1
ATOM 1456 C CA . LEU A 1 190 ? -18.016 -3.414 -8.978 1.00 79.44 190 LEU A CA 1
ATOM 1457 C C . LEU A 1 190 ? -17.515 -4.729 -9.598 1.00 79.44 190 LEU A C 1
ATOM 1459 O O . L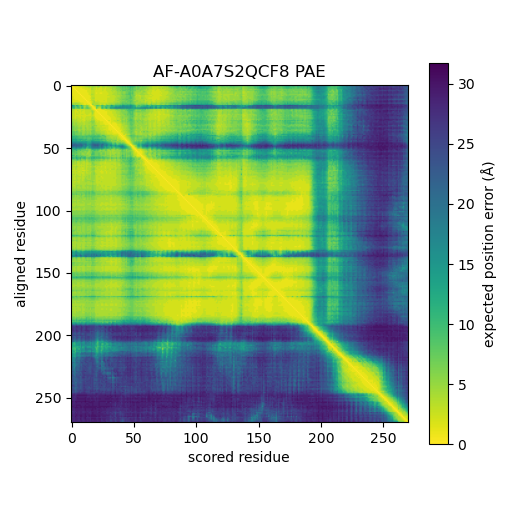EU A 1 190 ? -17.509 -4.866 -10.818 1.00 79.44 190 LEU A O 1
ATOM 1463 N N . CYS A 1 191 ? -17.113 -5.704 -8.777 1.00 75.94 191 CYS A N 1
ATOM 1464 C CA . CYS A 1 191 ? -16.678 -7.023 -9.234 1.00 75.94 191 CYS A CA 1
ATOM 1465 C C . CYS A 1 191 ? -17.849 -7.991 -9.496 1.00 75.94 191 CYS A C 1
ATOM 1467 O O . CYS A 1 191 ? -17.626 -9.068 -10.054 1.00 75.94 191 CYS A O 1
ATOM 1469 N N . HIS A 1 192 ? -19.071 -7.656 -9.066 1.00 66.88 192 HIS A N 1
ATOM 1470 C CA . HIS A 1 192 ? -20.247 -8.530 -9.143 1.00 66.88 192 HIS A CA 1
ATOM 1471 C C . HIS A 1 192 ? -21.239 -8.143 -10.251 1.00 66.88 192 HIS A C 1
ATOM 1473 O O . HIS A 1 192 ? -22.039 -8.987 -10.670 1.00 66.88 192 HIS A O 1
ATOM 1479 N N . ASP A 1 193 ? -21.162 -6.914 -10.761 1.00 56.59 193 ASP A N 1
ATOM 1480 C CA . ASP A 1 193 ? -22.068 -6.403 -11.788 1.00 56.59 193 ASP A CA 1
ATOM 1481 C C . ASP A 1 193 ? -21.563 -6.736 -13.214 1.00 56.59 193 ASP A C 1
ATOM 1483 O O . ASP A 1 193 ? -20.701 -6.065 -13.772 1.00 56.59 193 ASP A O 1
ATOM 1487 N N . GLU A 1 194 ? -22.165 -7.780 -13.803 1.00 50.38 194 GLU A N 1
ATOM 1488 C CA . GLU A 1 194 ? -21.999 -8.327 -15.169 1.00 50.38 194 GLU A CA 1
ATOM 1489 C C . GLU A 1 194 ? -20.669 -9.052 -15.504 1.00 50.38 194 GLU A C 1
ATOM 1491 O O . GLU A 1 194 ? -19.582 -8.628 -15.114 1.00 50.38 194 GLU A O 1
ATOM 1496 N N . PRO A 1 195 ? -20.708 -10.160 -16.289 1.00 46.56 195 PRO A N 1
ATOM 1497 C CA . PRO A 1 195 ? -19.496 -10.691 -16.904 1.00 46.56 195 PRO A CA 1
ATOM 1498 C C . PRO A 1 195 ? -18.886 -9.572 -17.737 1.00 46.56 195 PRO A C 1
ATOM 1500 O O . PRO A 1 195 ? -19.587 -9.008 -18.579 1.00 46.56 195 PRO A O 1
ATOM 1503 N N . ALA A 1 196 ? -17.610 -9.256 -17.492 1.00 45.78 196 ALA A N 1
ATOM 1504 C CA . ALA A 1 196 ? -16.874 -8.237 -18.228 1.00 45.78 196 ALA A CA 1
ATOM 1505 C C . ALA A 1 196 ? -17.278 -8.296 -19.703 1.00 45.78 196 ALA A C 1
ATOM 1507 O O . ALA A 1 196 ? -17.034 -9.311 -20.367 1.00 45.78 196 ALA A O 1
ATOM 1508 N N . ARG A 1 197 ? -17.964 -7.255 -20.204 1.00 41.91 197 ARG A N 1
ATOM 1509 C CA . ARG A 1 197 ? -18.290 -7.200 -21.630 1.00 41.91 197 ARG A CA 1
ATOM 1510 C C . ARG A 1 197 ? -16.980 -7.464 -22.376 1.00 41.91 197 ARG A C 1
ATOM 1512 O O . ARG A 1 197 ? -15.972 -6.836 -22.029 1.00 41.91 197 ARG A O 1
ATOM 1519 N N . PRO A 1 198 ? -16.945 -8.380 -23.359 1.00 44.97 198 PRO A N 1
ATOM 1520 C CA . PRO A 1 198 ? -15.727 -8.680 -24.115 1.00 44.97 198 PRO A CA 1
ATOM 1521 C C . PRO A 1 198 ? -15.065 -7.418 -24.689 1.00 44.97 198 PRO A C 1
ATOM 1523 O O . PRO A 1 198 ? -13.864 -7.386 -24.934 1.00 44.97 198 PRO A O 1
ATOM 1526 N N . ASP A 1 199 ? -15.871 -6.382 -24.878 1.00 42.69 199 ASP A N 1
ATOM 1527 C CA . ASP A 1 199 ? -15.560 -5.046 -25.337 1.00 42.69 199 ASP A CA 1
ATOM 1528 C C . ASP A 1 199 ? -14.891 -4.170 -24.262 1.00 42.69 199 ASP A C 1
ATOM 1530 O O . ASP A 1 199 ? -13.987 -3.438 -24.628 1.00 42.69 199 ASP A O 1
ATOM 1534 N N . HIS A 1 200 ? -15.177 -4.295 -22.959 1.00 37.66 200 HIS A N 1
ATOM 1535 C CA . HIS A 1 200 ? -14.399 -3.603 -21.910 1.00 37.66 200 HIS A CA 1
ATOM 1536 C C . HIS A 1 200 ? -13.130 -4.377 -21.523 1.00 37.66 200 HIS A C 1
ATOM 1538 O O . HIS A 1 200 ? -12.087 -3.768 -21.317 1.00 37.66 200 HIS A O 1
ATOM 1544 N N . ALA A 1 201 ? -13.152 -5.714 -21.550 1.00 37.34 201 ALA A N 1
ATOM 1545 C CA . ALA A 1 201 ? -11.943 -6.518 -21.327 1.00 37.34 201 ALA A CA 1
ATOM 1546 C C . ALA A 1 201 ? -10.920 -6.420 -22.482 1.00 37.34 201 ALA A C 1
ATOM 1548 O O . ALA A 1 201 ? -9.740 -6.704 -22.283 1.00 37.34 201 ALA A O 1
ATOM 1549 N N . LYS A 1 202 ? -11.356 -6.021 -23.691 1.00 35.12 202 LYS A N 1
ATOM 1550 C CA . LYS A 1 202 ? -10.472 -5.743 -24.840 1.00 35.12 202 LYS A CA 1
ATOM 1551 C C . LYS A 1 202 ? -10.247 -4.253 -25.131 1.00 35.12 202 LYS A C 1
ATOM 1553 O O . LYS A 1 202 ? -9.236 -3.956 -25.761 1.00 35.12 202 LYS A O 1
ATOM 1558 N N . ALA A 1 203 ? -11.134 -3.338 -24.723 1.00 33.56 203 ALA A N 1
ATOM 1559 C CA . ALA A 1 203 ? -10.956 -1.893 -24.940 1.00 33.56 203 ALA A CA 1
ATOM 1560 C C . ALA A 1 203 ? -10.366 -1.147 -23.735 1.00 33.56 203 ALA A C 1
ATOM 1562 O O . ALA A 1 203 ? -9.772 -0.095 -23.931 1.00 33.56 203 ALA A O 1
ATOM 1563 N N . GLU A 1 204 ? -10.461 -1.698 -22.526 1.00 36.62 204 GLU A N 1
ATOM 1564 C CA . GLU A 1 204 ? -9.820 -1.167 -21.316 1.00 36.62 204 GLU A CA 1
ATOM 1565 C C . GLU A 1 204 ? -8.852 -2.202 -20.758 1.00 36.62 204 GLU A C 1
ATOM 1567 O O . GLU A 1 204 ? -8.839 -2.525 -19.570 1.00 36.62 204 GLU A O 1
ATOM 1572 N N . GLY A 1 205 ? -8.033 -2.763 -21.650 1.00 35.59 205 GLY A N 1
ATOM 1573 C CA . GLY A 1 205 ? -6.804 -3.405 -21.230 1.00 35.59 205 GLY A CA 1
ATOM 1574 C C . GLY A 1 205 ? -5.997 -2.373 -20.456 1.00 35.59 205 GLY A C 1
ATOM 1575 O O . GLY A 1 205 ? -5.253 -1.606 -21.067 1.00 35.59 205 GLY A O 1
ATOM 1576 N N . TYR A 1 206 ? -6.152 -2.375 -19.129 1.00 42.03 206 TYR A N 1
ATOM 1577 C CA . TYR A 1 206 ? -5.294 -1.707 -18.157 1.00 42.03 206 TYR A CA 1
ATOM 1578 C C . TYR A 1 206 ? -3.903 -2.340 -18.244 1.00 42.03 206 TYR A C 1
ATOM 1580 O O . TYR A 1 206 ? -3.410 -3.020 -17.349 1.00 42.03 206 TYR A O 1
ATOM 1588 N N . SER A 1 207 ? -3.284 -2.166 -19.401 1.00 52.25 207 SER A N 1
ATOM 1589 C CA . SER A 1 207 ? -1.907 -2.495 -19.666 1.00 52.25 207 SER A CA 1
ATOM 1590 C C . SER A 1 207 ? -1.065 -1.514 -18.864 1.00 52.25 207 SER A C 1
ATOM 1592 O O . SER A 1 207 ? -1.448 -0.360 -18.633 1.00 52.25 207 SER A O 1
ATOM 1594 N N . PHE A 1 208 ? 0.137 -1.931 -18.480 1.00 51.19 208 PHE A N 1
ATOM 1595 C CA . PHE A 1 208 ? 1.132 -1.033 -17.891 1.00 51.19 208 PHE A CA 1
ATOM 1596 C C . PHE A 1 208 ? 1.337 0.254 -18.723 1.00 51.19 208 PHE A C 1
ATOM 1598 O O . PHE A 1 208 ? 1.723 1.295 -18.184 1.00 51.19 208 PHE A O 1
ATOM 1605 N N . ALA A 1 209 ? 1.024 0.215 -20.027 1.00 49.50 209 ALA A N 1
ATOM 1606 C CA . ALA A 1 209 ? 1.039 1.366 -20.921 1.00 49.50 209 ALA A CA 1
ATOM 1607 C C . ALA A 1 209 ? 0.017 2.461 -20.556 1.00 49.50 209 ALA A C 1
ATOM 1609 O O . ALA A 1 209 ? 0.333 3.639 -20.721 1.00 49.50 209 ALA A O 1
ATOM 1610 N N . GLU A 1 210 ? -1.155 2.129 -20.009 1.00 50.69 210 GLU A N 1
ATOM 1611 C CA . GLU A 1 210 ? -2.124 3.133 -19.548 1.00 50.69 210 GLU A CA 1
ATOM 1612 C C . GLU A 1 210 ? -1.728 3.762 -18.210 1.00 50.69 210 GLU A C 1
ATOM 1614 O O . GLU A 1 210 ? -1.896 4.969 -18.038 1.00 50.69 210 GLU A O 1
ATOM 1619 N N . GLY A 1 211 ? -1.124 2.992 -17.294 1.00 52.56 211 GLY A N 1
ATOM 1620 C CA . GLY A 1 211 ? -0.535 3.518 -16.054 1.00 52.56 211 GLY A CA 1
ATOM 1621 C C . GLY A 1 211 ? 0.545 4.569 -16.335 1.00 52.56 211 GLY A C 1
ATOM 1622 O O . GLY A 1 211 ? 0.564 5.629 -15.708 1.00 52.56 211 GLY A O 1
ATOM 1623 N N . LEU A 1 212 ? 1.363 4.341 -17.371 1.00 51.34 212 LEU A N 1
ATOM 1624 C CA . LEU A 1 212 ? 2.306 5.336 -17.885 1.00 51.34 212 LEU A CA 1
ATOM 1625 C C . LEU A 1 212 ? 1.592 6.605 -18.372 1.00 51.34 212 LEU A C 1
ATOM 1627 O O . LEU A 1 212 ? 2.089 7.704 -18.140 1.00 51.34 212 LEU A O 1
ATOM 1631 N N . VAL A 1 213 ? 0.449 6.495 -19.057 1.00 46.44 213 VAL A N 1
ATOM 1632 C CA . VAL A 1 213 ? -0.298 7.652 -19.588 1.00 46.44 213 VAL A CA 1
ATOM 1633 C C . VAL A 1 213 ? -1.028 8.418 -18.472 1.00 46.44 213 VAL A C 1
ATOM 1635 O O . VAL A 1 213 ? -0.876 9.640 -18.384 1.00 46.44 213 VAL A O 1
ATOM 1638 N N . LYS A 1 214 ? -1.744 7.730 -17.572 1.00 45.50 214 LYS A N 1
ATOM 1639 C CA . LYS A 1 214 ? -2.529 8.326 -16.470 1.00 45.50 214 LYS A CA 1
ATOM 1640 C C . LYS A 1 214 ? -1.684 8.876 -15.317 1.00 45.50 214 LYS A C 1
ATOM 1642 O O . LYS A 1 214 ? -2.134 9.801 -14.646 1.00 45.50 214 LYS A O 1
ATOM 1647 N N . ALA A 1 215 ? -0.448 8.420 -15.105 1.00 44.44 215 ALA A N 1
ATOM 1648 C CA . ALA A 1 215 ? 0.442 8.991 -14.084 1.00 44.44 215 ALA A CA 1
ATOM 1649 C C . ALA A 1 215 ? 0.770 10.486 -14.313 1.00 44.44 215 ALA A C 1
ATOM 1651 O O . ALA A 1 215 ? 1.210 11.182 -13.396 1.00 44.44 215 ALA A O 1
ATOM 1652 N N . THR A 1 216 ? 0.488 11.035 -15.502 1.00 40.53 216 THR A N 1
ATOM 1653 C CA . THR A 1 216 ? 0.535 12.490 -15.723 1.00 40.53 216 THR A CA 1
ATOM 1654 C C . THR A 1 216 ? -0.680 13.244 -15.161 1.00 40.53 216 THR A C 1
ATOM 1656 O O . THR A 1 216 ? -0.546 14.432 -14.847 1.00 40.53 216 THR A O 1
ATOM 1659 N N . ASP A 1 217 ? -1.808 12.560 -14.946 1.00 41.38 217 ASP A N 1
ATOM 1660 C CA . ASP A 1 217 ? -3.086 13.110 -14.473 1.00 41.38 217 ASP A CA 1
ATOM 1661 C C . ASP A 1 217 ? -3.343 12.885 -12.966 1.00 41.38 217 ASP A C 1
ATOM 1663 O O . ASP A 1 217 ? -4.211 13.515 -12.373 1.00 41.38 217 ASP A O 1
ATOM 1667 N N . SER A 1 218 ? -2.514 12.098 -12.268 1.00 40.69 218 SER A N 1
ATOM 1668 C CA . SER A 1 218 ? -2.532 11.996 -10.790 1.00 40.69 218 SER A CA 1
ATOM 1669 C C . SER A 1 218 ? -2.210 13.329 -10.086 1.00 40.69 218 SER A C 1
ATOM 1671 O O . SER A 1 218 ? -2.610 13.567 -8.944 1.00 40.69 218 SER A O 1
ATOM 1673 N N . ARG A 1 219 ? -1.581 14.276 -10.803 1.00 42.31 219 ARG A N 1
ATOM 1674 C CA . ARG A 1 219 ? -1.474 15.685 -10.383 1.00 42.31 219 ARG A CA 1
ATOM 1675 C C . ARG A 1 219 ? -2.828 16.397 -10.312 1.00 42.31 219 ARG A C 1
ATOM 1677 O O . ARG A 1 219 ? -2.878 17.486 -9.741 1.00 42.31 219 ARG A O 1
ATOM 1684 N N . HIS A 1 220 ? -3.884 15.857 -10.913 1.00 37.78 220 HIS A N 1
ATOM 1685 C CA . HIS A 1 220 ? -5.247 16.349 -10.762 1.00 37.78 220 HIS A CA 1
ATOM 1686 C C . HIS A 1 220 ? -5.788 15.955 -9.387 1.00 37.78 220 HIS A C 1
ATOM 1688 O O . HIS A 1 220 ? -6.183 16.842 -8.648 1.00 37.78 220 HIS A O 1
ATOM 1694 N N . TRP A 1 221 ? -5.649 14.694 -8.961 1.00 37.03 221 TRP A N 1
ATOM 1695 C CA . TRP A 1 221 ? -6.146 14.221 -7.658 1.00 37.03 221 TRP A CA 1
ATOM 1696 C C . TRP A 1 221 ? -5.502 14.924 -6.454 1.00 37.03 221 TRP A C 1
ATOM 1698 O O . TRP A 1 221 ? -6.210 15.426 -5.581 1.00 37.03 221 TRP A O 1
ATOM 1708 N N . GLY A 1 222 ? -4.172 15.083 -6.455 1.00 40.22 222 GLY A N 1
ATOM 1709 C CA . GLY A 1 222 ? -3.479 15.870 -5.424 1.00 40.22 222 GLY A CA 1
ATOM 1710 C C . GLY A 1 222 ? -3.892 17.352 -5.422 1.00 40.22 222 GLY A C 1
ATOM 1711 O O . GLY A 1 222 ? -3.930 17.992 -4.372 1.00 40.22 222 GLY A O 1
ATOM 1712 N N . ARG A 1 223 ? -4.281 17.903 -6.584 1.00 41.97 223 ARG A N 1
ATOM 1713 C CA . ARG A 1 223 ? -4.858 19.253 -6.688 1.00 41.97 223 ARG A CA 1
ATOM 1714 C C . ARG A 1 223 ? -6.308 19.302 -6.214 1.00 41.97 223 ARG A C 1
ATOM 1716 O O . ARG A 1 223 ? -6.669 20.296 -5.594 1.00 41.97 223 ARG A O 1
ATOM 1723 N N . THR A 1 224 ? -7.110 18.263 -6.433 1.00 38.44 224 THR A N 1
ATOM 1724 C CA . THR A 1 224 ? -8.495 18.182 -5.954 1.00 38.44 224 THR A CA 1
ATOM 1725 C C . THR A 1 224 ? -8.536 18.029 -4.436 1.00 38.44 224 THR A C 1
ATOM 1727 O O . THR A 1 224 ? -9.280 18.754 -3.785 1.00 38.44 224 THR A O 1
ATOM 1730 N N . GLN A 1 225 ? -7.676 17.196 -3.840 1.00 38.94 225 GLN A N 1
ATOM 1731 C CA . GLN A 1 225 ? -7.550 17.091 -2.382 1.00 38.94 225 GLN A CA 1
ATOM 1732 C C . GLN A 1 225 ? -6.992 18.376 -1.752 1.00 38.94 225 GLN A C 1
ATOM 1734 O O . GLN A 1 225 ? -7.547 18.865 -0.771 1.00 38.94 225 GLN A O 1
ATOM 1739 N N . ALA A 1 226 ? -5.961 18.995 -2.343 1.00 41.38 226 ALA A N 1
ATOM 1740 C CA . ALA A 1 226 ? -5.454 20.284 -1.869 1.00 41.38 226 ALA A CA 1
ATOM 1741 C C . ALA A 1 226 ? -6.483 21.421 -2.030 1.00 41.38 226 ALA A C 1
ATOM 1743 O O . ALA A 1 226 ? -6.542 22.321 -1.192 1.00 41.38 226 ALA A O 1
ATOM 1744 N N . ALA A 1 227 ? -7.309 21.395 -3.081 1.00 39.53 227 ALA A N 1
ATOM 1745 C CA . ALA A 1 227 ? -8.402 22.344 -3.275 1.00 39.53 227 ALA A CA 1
ATOM 1746 C C . ALA A 1 227 ? -9.527 22.124 -2.254 1.00 39.53 227 ALA A C 1
ATOM 1748 O O . ALA A 1 227 ? -9.972 23.089 -1.642 1.00 39.53 227 ALA A O 1
ATOM 1749 N N . LEU A 1 228 ? -9.925 20.875 -2.000 1.00 41.03 228 LEU A N 1
ATOM 1750 C CA . LEU A 1 228 ? -10.921 20.526 -0.983 1.00 41.03 228 LEU A CA 1
ATOM 1751 C C . LEU A 1 228 ? -10.443 20.886 0.431 1.00 41.03 228 LEU A C 1
ATOM 1753 O O . LEU A 1 228 ? -11.206 21.477 1.192 1.00 41.03 228 LEU A O 1
ATOM 1757 N N . ALA A 1 229 ? -9.171 20.641 0.756 1.00 41.28 229 ALA A N 1
ATOM 1758 C CA . ALA A 1 229 ? -8.569 21.041 2.028 1.00 41.28 229 ALA A CA 1
ATOM 1759 C C . ALA A 1 229 ? -8.512 22.571 2.190 1.00 41.28 229 ALA A C 1
ATOM 1761 O O . ALA A 1 229 ? -8.806 23.090 3.265 1.00 41.28 229 ALA A O 1
ATOM 1762 N N . ARG A 1 230 ? -8.198 23.318 1.119 1.00 52.06 230 ARG A N 1
ATOM 1763 C CA . ARG A 1 230 ? -8.233 24.793 1.123 1.00 52.06 230 ARG A CA 1
ATOM 1764 C C . ARG A 1 230 ? -9.651 25.332 1.283 1.00 52.06 230 ARG A C 1
ATOM 1766 O O . ARG A 1 230 ? -9.848 26.270 2.049 1.00 52.06 230 ARG A O 1
ATOM 1773 N N . THR A 1 231 ? -10.636 24.735 0.617 1.00 47.72 231 THR A N 1
ATOM 1774 C CA . THR A 1 231 ? -12.045 25.119 0.763 1.00 47.72 231 THR A CA 1
ATOM 1775 C C . THR A 1 231 ? -12.560 24.813 2.170 1.00 47.72 231 THR A C 1
ATOM 1777 O O . THR A 1 231 ? -13.200 25.671 2.772 1.00 47.72 231 THR A O 1
ATOM 1780 N N . ALA A 1 232 ? -12.202 23.663 2.750 1.00 41.66 232 ALA A N 1
ATOM 1781 C CA . ALA A 1 232 ? -12.525 23.330 4.138 1.00 41.66 232 ALA A CA 1
ATOM 1782 C C . ALA A 1 232 ? -11.886 24.318 5.134 1.00 41.66 232 ALA A C 1
ATOM 1784 O O . ALA A 1 232 ? -12.565 24.800 6.037 1.00 41.66 232 ALA A O 1
ATOM 1785 N N . LEU A 1 233 ? -10.621 24.706 4.928 1.00 51.84 233 LEU A N 1
ATOM 1786 C CA . LEU A 1 233 ? -9.936 25.729 5.731 1.00 51.84 233 LEU A CA 1
ATOM 1787 C C . LEU A 1 233 ? -10.614 27.102 5.644 1.00 51.84 233 LEU A C 1
ATOM 1789 O O . LEU A 1 233 ? -10.768 27.771 6.665 1.00 51.84 233 LEU A O 1
ATOM 1793 N N . VAL A 1 234 ? -11.057 27.514 4.453 1.00 61.25 234 VAL A N 1
ATOM 1794 C CA . VAL A 1 234 ? -11.792 28.775 4.258 1.00 61.25 234 VAL A CA 1
ATOM 1795 C C . VAL A 1 234 ? -13.157 28.724 4.949 1.00 61.25 234 VAL A C 1
ATOM 1797 O O . VAL A 1 234 ? -13.515 29.670 5.650 1.00 61.25 234 VAL A O 1
ATOM 1800 N N . CYS A 1 235 ? -13.895 27.619 4.834 1.00 51.00 235 CYS A N 1
ATOM 1801 C CA . CYS A 1 235 ? -15.173 27.441 5.527 1.00 51.00 235 CYS A CA 1
ATOM 1802 C C . CYS A 1 235 ? -15.008 27.438 7.057 1.00 51.00 235 CYS A C 1
ATOM 1804 O O . CYS A 1 235 ? -15.779 28.104 7.750 1.00 51.00 235 CYS A O 1
ATOM 1806 N N . CYS A 1 236 ? -13.974 26.778 7.588 1.00 56.66 236 CYS A N 1
ATOM 1807 C CA . CYS A 1 236 ? -13.654 26.785 9.018 1.00 56.66 236 CYS A CA 1
ATOM 1808 C C . CYS A 1 236 ? -13.224 28.173 9.515 1.00 56.66 236 CYS A C 1
ATOM 1810 O O . CYS A 1 236 ? -13.658 28.598 10.584 1.00 56.66 236 CYS A O 1
ATOM 1812 N N . ALA A 1 237 ? -12.427 28.915 8.740 1.00 60.53 237 ALA A N 1
ATOM 1813 C CA . ALA A 1 237 ? -12.005 30.270 9.093 1.00 60.53 237 ALA A CA 1
ATOM 1814 C C . ALA A 1 237 ? -13.180 31.262 9.099 1.00 60.53 237 ALA A C 1
ATOM 1816 O O . ALA A 1 237 ? -13.289 32.086 10.008 1.00 60.53 237 ALA A O 1
ATOM 1817 N N . ILE A 1 238 ? -14.095 31.156 8.129 1.00 69.12 238 ILE A N 1
ATOM 1818 C CA . ILE A 1 238 ? -15.325 31.959 8.094 1.00 69.12 238 ILE A CA 1
ATOM 1819 C C . ILE A 1 238 ? -16.230 31.593 9.277 1.00 69.12 238 ILE A C 1
ATOM 1821 O O . ILE A 1 238 ? -16.721 32.489 9.962 1.00 69.12 238 ILE A O 1
ATOM 1825 N N . GLY A 1 239 ? -16.395 30.300 9.577 1.00 63.12 239 GLY A N 1
ATOM 1826 C CA . GLY A 1 239 ? -17.141 29.837 10.750 1.00 63.12 239 GLY A CA 1
ATOM 1827 C C . GLY A 1 239 ? -16.563 30.368 12.066 1.00 63.12 239 GLY A C 1
ATOM 1828 O O . GLY A 1 239 ? -17.302 30.903 12.891 1.00 63.12 239 GLY A O 1
ATOM 1829 N N . ALA A 1 240 ? -15.239 30.317 12.233 1.00 61.81 240 ALA A N 1
ATOM 1830 C CA . ALA A 1 240 ? -14.546 30.838 13.409 1.00 61.81 240 ALA A CA 1
ATOM 1831 C C . ALA A 1 240 ? -14.669 32.366 13.542 1.00 61.81 240 ALA A C 1
ATOM 1833 O O . ALA A 1 240 ? -14.849 32.864 14.649 1.00 61.81 240 ALA A O 1
ATOM 1834 N N . LEU A 1 241 ? -14.636 33.117 12.436 1.00 62.66 241 LEU A N 1
ATOM 1835 C CA . LEU A 1 241 ? -14.844 34.571 12.435 1.00 62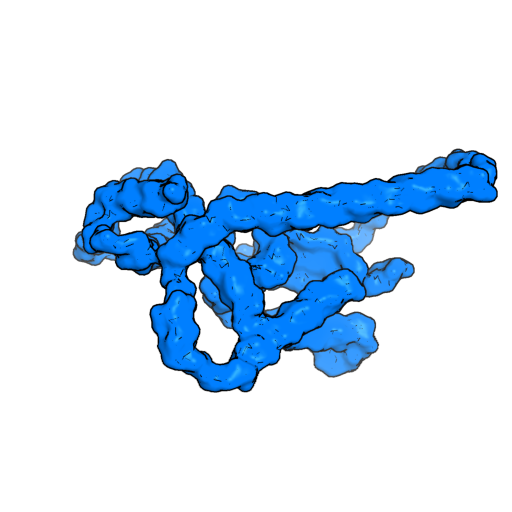.66 241 LEU A CA 1
ATOM 1836 C C . LEU A 1 241 ? -16.287 34.958 12.779 1.00 62.66 241 LEU A C 1
ATOM 1838 O O . LEU A 1 241 ? -16.505 35.924 13.509 1.00 62.66 241 LEU A O 1
ATOM 1842 N N . VAL A 1 242 ? -17.274 34.205 12.288 1.00 68.62 242 VAL A N 1
ATOM 1843 C CA . VAL A 1 242 ? -18.689 34.414 12.633 1.00 68.62 242 VAL A CA 1
ATOM 1844 C C . VAL A 1 242 ? -18.929 34.101 14.111 1.00 68.62 242 VAL A C 1
ATOM 1846 O O . VAL A 1 242 ? -19.569 34.895 14.801 1.00 68.62 242 VAL A O 1
ATOM 1849 N N . LEU A 1 243 ? -18.349 33.012 14.623 1.00 56.38 243 LEU A N 1
ATOM 1850 C CA . LEU A 1 243 ? -18.444 32.628 16.032 1.00 56.38 243 LEU A CA 1
ATOM 1851 C C . LEU A 1 243 ? -17.699 33.601 16.957 1.00 56.38 243 LEU A C 1
ATOM 1853 O O . LEU A 1 243 ? -18.263 34.020 17.961 1.00 56.38 243 LEU A O 1
ATOM 1857 N N . ALA A 1 244 ? -16.492 34.047 16.606 1.00 60.69 244 ALA A N 1
ATOM 1858 C CA . ALA A 1 244 ? -15.737 35.032 17.389 1.00 60.69 244 ALA A CA 1
ATOM 1859 C C . ALA A 1 244 ? -16.411 36.415 17.418 1.00 60.69 244 ALA A C 1
ATOM 1861 O O . ALA A 1 244 ? -16.241 37.177 18.368 1.00 60.69 244 ALA A O 1
ATOM 1862 N N . ARG A 1 245 ? -17.199 36.746 16.388 1.00 64.88 245 ARG A N 1
ATOM 1863 C CA . ARG A 1 245 ? -17.999 37.977 16.347 1.00 64.88 245 ARG A CA 1
ATOM 1864 C C . ARG A 1 245 ? -19.291 37.868 17.161 1.00 64.88 245 ARG A C 1
ATOM 1866 O O . ARG A 1 245 ? -19.791 38.889 17.622 1.00 64.88 245 ARG A O 1
ATOM 1873 N N . TRP A 1 246 ? -19.815 36.656 17.340 1.00 59.59 246 TRP A N 1
ATOM 1874 C CA . TRP A 1 246 ? -20.992 36.376 18.168 1.00 59.59 246 TRP A CA 1
ATOM 1875 C C . TRP A 1 246 ? -20.658 36.193 19.651 1.00 59.59 246 TRP A C 1
ATOM 1877 O O . TRP A 1 246 ? -21.426 36.614 20.512 1.00 59.59 246 TRP A O 1
ATOM 1887 N N . PHE A 1 247 ? -19.497 35.621 19.958 1.00 51.53 247 PHE A N 1
ATOM 1888 C CA . PHE A 1 247 ? -19.035 35.377 21.317 1.00 51.53 247 PHE A CA 1
ATOM 1889 C C . PHE A 1 247 ? -17.865 36.306 21.629 1.00 51.53 247 PHE A C 1
ATOM 1891 O O . PHE A 1 247 ? -16.702 35.983 21.401 1.00 51.53 247 PHE A O 1
ATOM 1898 N N . GLY A 1 248 ? -18.191 37.500 22.125 1.00 47.59 248 GLY A N 1
ATOM 1899 C CA . GLY A 1 248 ? -17.204 38.487 22.545 1.00 47.59 248 GLY A CA 1
ATOM 1900 C C . GLY A 1 248 ? -16.155 37.904 23.503 1.00 47.59 248 GLY A C 1
ATOM 1901 O O . GLY A 1 248 ? -16.493 37.325 24.529 1.00 47.59 248 GLY A O 1
ATOM 1902 N N . VAL A 1 249 ? -14.887 38.093 23.127 1.00 51.88 249 VAL A N 1
ATOM 1903 C CA . VAL A 1 249 ? -13.658 38.126 23.942 1.00 51.88 249 VAL A CA 1
ATOM 1904 C C . VAL A 1 249 ? -13.696 37.301 25.240 1.00 51.88 249 VAL A C 1
ATOM 1906 O O . VAL A 1 249 ? -13.977 37.821 26.319 1.00 51.88 249 VAL A O 1
ATOM 1909 N N . VAL A 1 250 ? -13.271 36.038 25.159 1.00 43.44 250 VAL A N 1
ATOM 1910 C CA . VAL A 1 250 ? -12.823 35.267 26.331 1.00 43.44 250 VAL A CA 1
ATOM 1911 C C . VAL A 1 250 ? -11.295 35.335 26.400 1.00 43.44 250 VAL A C 1
ATOM 1913 O O . VAL A 1 250 ? -10.599 34.997 25.445 1.00 43.44 250 VAL A O 1
ATOM 1916 N N . LYS A 1 251 ? -10.768 35.823 27.530 1.00 43.75 251 LYS A N 1
ATOM 1917 C CA . LYS A 1 251 ? -9.328 35.906 27.828 1.00 43.75 251 LYS A CA 1
ATOM 1918 C C . LYS A 1 251 ? -8.673 34.521 27.780 1.00 43.75 251 LYS A C 1
ATOM 1920 O O . LYS A 1 251 ? -9.161 33.586 28.408 1.00 43.75 251 LYS A O 1
ATOM 1925 N N . ALA A 1 252 ? -7.529 34.433 27.103 1.00 41.31 252 ALA A N 1
ATOM 1926 C CA . ALA A 1 252 ? -6.687 33.244 27.049 1.00 41.31 252 ALA A CA 1
ATOM 1927 C C . ALA A 1 252 ? -6.118 32.899 28.438 1.00 41.31 252 ALA A C 1
ATOM 1929 O O . ALA A 1 252 ? -5.368 33.682 29.024 1.00 41.31 252 ALA A O 1
ATOM 1930 N N . GLY A 1 253 ? -6.485 31.723 28.950 1.00 37.78 253 GLY A N 1
ATOM 1931 C CA . GLY A 1 253 ? -5.823 31.060 30.070 1.00 37.78 253 GLY A CA 1
ATOM 1932 C C . GLY A 1 253 ? -4.708 30.146 29.561 1.00 37.78 253 GLY A C 1
ATOM 1933 O O . GLY A 1 253 ? -4.852 29.485 28.536 1.00 37.78 253 GLY A O 1
ATOM 1934 N N . SER A 1 254 ? -3.587 30.151 30.272 1.00 41.19 254 SER A N 1
ATOM 1935 C CA . SER A 1 254 ? -2.359 29.390 30.022 1.00 41.19 254 SER A CA 1
ATOM 1936 C C . SER A 1 254 ? -2.566 27.872 29.917 1.00 41.19 254 SER A C 1
ATOM 1938 O O . SER A 1 254 ? -3.262 27.281 30.742 1.00 41.19 254 SER A O 1
ATOM 1940 N N . ALA A 1 255 ? -1.889 27.244 28.950 1.00 34.78 255 ALA A N 1
ATOM 1941 C CA . ALA A 1 255 ? -1.860 25.795 28.746 1.00 34.78 255 ALA A CA 1
ATOM 1942 C C . ALA A 1 255 ? -0.959 25.072 29.773 1.00 34.78 255 ALA A C 1
ATOM 1944 O O . ALA A 1 255 ? 0.139 25.561 30.051 1.00 34.78 255 ALA A O 1
ATOM 1945 N N . PRO A 1 256 ? -1.358 23.899 30.300 1.00 36.88 256 PRO A N 1
ATOM 1946 C CA . PRO A 1 256 ? -0.469 23.032 31.063 1.00 36.88 256 PRO A CA 1
ATOM 1947 C C . PRO A 1 256 ? 0.286 22.061 30.140 1.00 36.88 256 PRO A C 1
ATOM 1949 O O . PRO A 1 256 ? -0.299 21.408 29.278 1.00 36.88 256 PRO A O 1
ATOM 1952 N N . SER A 1 257 ? 1.595 21.940 30.351 1.00 39.78 257 SER A N 1
ATOM 1953 C CA . SER A 1 257 ? 2.427 20.875 29.788 1.00 39.78 257 SER A CA 1
ATOM 1954 C C . SER A 1 257 ? 2.304 19.616 30.646 1.00 39.78 257 SER A C 1
ATOM 1956 O O . SER A 1 257 ? 2.632 19.668 31.831 1.00 39.78 257 SER A O 1
ATOM 1958 N N . PHE A 1 258 ? 1.910 18.488 30.058 1.00 35.72 258 PHE A N 1
ATOM 1959 C CA . PHE A 1 258 ? 2.056 17.179 30.694 1.00 35.72 258 PHE A CA 1
ATOM 1960 C C . PHE A 1 258 ? 2.649 16.170 29.712 1.00 35.72 258 PHE A C 1
ATOM 1962 O O . PHE A 1 258 ? 2.052 15.820 28.699 1.00 35.72 258 PHE A O 1
ATOM 1969 N N . VAL A 1 259 ? 3.866 15.748 30.047 1.00 36.25 259 VAL A N 1
ATOM 1970 C CA . VAL A 1 259 ? 4.562 14.579 29.515 1.00 36.25 259 VAL A CA 1
ATOM 1971 C C . VAL A 1 259 ? 4.220 13.427 30.457 1.00 36.25 259 VAL A C 1
ATOM 1973 O O . VAL A 1 259 ? 4.458 13.542 31.658 1.00 36.25 259 VAL A O 1
ATOM 1976 N N . ASP A 1 260 ? 3.651 12.343 29.935 1.00 38.09 260 ASP A N 1
ATOM 1977 C CA . ASP A 1 260 ? 3.447 11.100 30.686 1.00 38.09 260 ASP A CA 1
ATOM 1978 C C . ASP A 1 260 ? 4.711 10.214 30.574 1.00 38.09 260 ASP A C 1
ATOM 1980 O O . ASP A 1 260 ? 5.102 9.855 29.459 1.00 38.09 260 ASP A O 1
ATOM 1984 N N . PRO A 1 261 ? 5.383 9.863 31.689 1.00 34.75 261 PRO A N 1
ATOM 1985 C CA . PRO A 1 261 ? 6.592 9.041 31.689 1.00 34.75 261 PRO A CA 1
ATOM 1986 C C . PRO A 1 261 ? 6.347 7.515 31.648 1.00 34.75 261 PRO A C 1
ATOM 1988 O O . PRO A 1 261 ? 7.301 6.7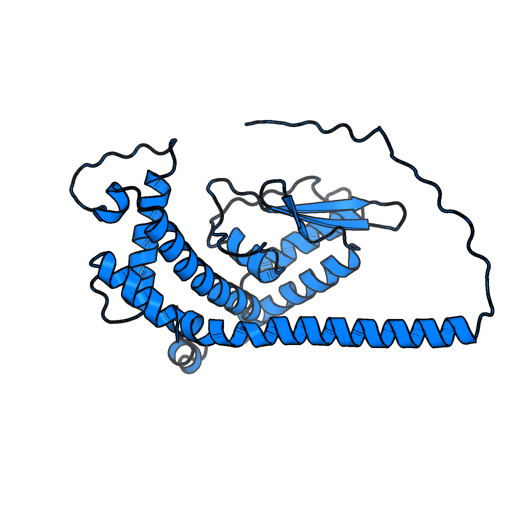56 31.831 1.00 34.75 261 PRO A O 1
ATOM 1991 N N . HIS A 1 262 ? 5.124 7.021 31.412 1.00 30.97 262 HIS A N 1
ATOM 1992 C CA . HIS A 1 262 ? 4.815 5.585 31.547 1.00 30.97 262 HIS A CA 1
ATOM 1993 C C . HIS A 1 262 ? 4.701 4.749 30.259 1.00 30.97 262 HIS A C 1
ATOM 1995 O O . HIS A 1 262 ? 4.385 3.559 30.340 1.00 30.97 262 HIS A O 1
ATOM 2001 N N . ALA A 1 263 ? 5.065 5.274 29.085 1.00 32.19 263 ALA A N 1
ATOM 2002 C CA . ALA A 1 263 ? 5.157 4.466 27.862 1.00 32.19 263 ALA A CA 1
ATOM 2003 C C . ALA A 1 263 ? 6.385 3.527 27.888 1.00 32.19 263 ALA A C 1
ATOM 2005 O O . ALA A 1 263 ? 7.462 3.840 27.380 1.00 32.19 263 ALA A O 1
ATOM 2006 N N . ARG A 1 264 ? 6.236 2.348 28.504 1.00 28.19 264 ARG A N 1
ATOM 2007 C CA . ARG A 1 264 ? 7.217 1.257 28.423 1.00 28.19 264 ARG A CA 1
ATOM 2008 C C . ARG A 1 264 ? 7.069 0.537 27.083 1.00 28.19 264 ARG A C 1
ATOM 2010 O O . ARG A 1 264 ? 6.162 -0.270 26.911 1.00 28.19 264 ARG A O 1
ATOM 2017 N N . PHE A 1 265 ? 7.982 0.803 26.154 1.00 30.45 265 PHE A N 1
ATOM 2018 C CA . PHE A 1 265 ? 8.120 0.033 24.920 1.00 30.45 265 PHE A CA 1
ATOM 2019 C C . PHE A 1 265 ? 8.936 -1.238 25.175 1.00 30.45 265 PHE A C 1
ATOM 2021 O O . PHE A 1 265 ? 10.115 -1.175 25.525 1.00 30.45 265 PHE A O 1
ATOM 2028 N N . LEU A 1 266 ? 8.314 -2.397 24.961 1.00 25.89 266 LEU A N 1
ATOM 2029 C CA . LEU A 1 266 ? 9.021 -3.652 24.729 1.00 25.89 266 LEU A CA 1
ATOM 2030 C C . LEU A 1 266 ? 9.433 -3.684 23.255 1.00 25.89 266 LEU A C 1
ATOM 2032 O O . LEU A 1 266 ? 8.606 -3.894 22.373 1.00 25.89 266 LEU A O 1
ATOM 2036 N N . ARG A 1 267 ? 10.721 -3.444 22.992 1.00 22.91 267 ARG A N 1
ATOM 2037 C CA . ARG A 1 267 ? 11.353 -3.787 21.714 1.00 22.91 267 ARG A CA 1
ATOM 2038 C C . ARG A 1 267 ? 11.594 -5.292 21.700 1.00 22.91 267 ARG A C 1
ATOM 2040 O O . ARG A 1 267 ? 12.418 -5.773 22.473 1.00 22.91 267 ARG A O 1
ATOM 2047 N N . PHE A 1 268 ? 10.937 -6.007 20.798 1.00 24.22 268 PHE A N 1
ATOM 2048 C CA . PHE A 1 268 ? 11.468 -7.271 20.304 1.00 24.22 268 PHE A CA 1
ATOM 2049 C C . PHE A 1 268 ? 12.225 -6.966 19.016 1.00 24.22 268 PHE A C 1
ATOM 2051 O O . PHE A 1 268 ? 11.644 -6.475 18.053 1.00 24.22 268 PHE A O 1
ATOM 2058 N N . GLY A 1 269 ? 13.541 -7.168 19.058 1.00 22.94 269 GLY A N 1
ATOM 2059 C CA . GLY A 1 269 ? 14.361 -7.271 17.861 1.00 22.94 269 GLY A CA 1
ATOM 2060 C C . GLY A 1 269 ? 14.330 -8.713 17.371 1.00 22.94 269 GLY A C 1
ATOM 2061 O O . GLY A 1 269 ? 14.454 -9.636 18.180 1.00 22.94 269 GLY A O 1
ATOM 2062 N N . LEU A 1 270 ? 14.162 -8.871 16.064 1.00 29.08 270 LEU A N 1
ATOM 2063 C CA . LEU A 1 270 ? 14.754 -9.965 15.305 1.00 29.08 270 LEU A CA 1
ATOM 2064 C C . LEU A 1 270 ? 15.897 -9.368 14.486 1.00 29.08 270 LEU A C 1
ATOM 2066 O O . LEU A 1 270 ? 15.710 -8.235 13.986 1.00 29.08 270 LEU A O 1
#

Secondary structure (DSSP, 8-state):
-HHHHHHHHHHHHTT---SSHHHHHHHHHHHHHHHHHHHSTTS-----SS-S-HHHHTT-HHHHHHHHHHHHHHHHHHHHHHHHTTTTHHHHHHHHHHHHHHHTT-TTS-S------BTTBBHHHHHHHHT---SSP-PPPTT--EEEEEEEETTEEEEEEEETTEEEEEEEEHHHHHHHHHHHHHHGGGGTSSS--HHHHHH----HHHHHHHTTTHHHHHHHHHHHHHHHHHHHHHHHHHHHHHS--PPPPPPPP-------------

Radius of gyration: 23.43 Å; Cα contacts (8 Å, |Δi|>4): 240; chains: 1; bounding box: 51×58×61 Å

Solvent-accessible surface area (backbone atoms only — not comparable to full-atom values): 16136 Å² total; per-residue (Å²): 110,71,63,56,51,50,48,52,56,51,29,59,72,63,70,50,90,46,97,45,68,45,51,37,50,53,55,47,52,58,52,48,55,58,47,51,47,58,72,36,89,86,45,90,73,73,85,77,77,91,78,71,56,68,64,72,74,65,66,44,62,68,59,52,53,50,53,45,42,52,51,36,52,32,50,48,39,42,30,38,51,38,34,71,58,14,48,61,6,65,59,35,42,55,54,45,53,50,53,49,26,54,72,70,62,42,89,84,41,69,95,73,86,87,87,87,73,41,53,88,42,58,49,49,41,50,32,41,67,72,67,44,66,79,86,84,72,72,74,66,56,90,89,60,46,81,43,81,48,75,48,80,50,101,89,46,49,30,30,32,34,29,46,75,90,39,78,57,41,66,84,38,54,37,69,58,54,49,53,56,34,54,56,41,32,59,23,32,57,62,72,71,67,67,80,74,50,72,64,52,65,66,71,60,60,83,39,67,54,49,20,49,60,49,51,71,50,54,65,49,53,59,46,51,53,54,48,50,53,50,50,51,51,51,52,52,51,52,51,50,52,55,48,52,71,71,51,73,85,78,82,88,75,86,84,84,89,80,84,79,92,76,82,80,80,85,81,80,81,132

Organism: NCBI:txid1333877

Foldseek 3Di:
DVLLVLLVVLCVVQVQDDPDSLSSLVVLVVLVVVLLLVVPPPRDDDPPDDDHRVCSVVPPVVSVQSSLQSNQLLLLLVLLVCLLQLPCLVVLVVVLVLLVCVQVVPVPRDPDDDDDDDLSPDNSNVCSLVVQDDDDDPSDHVVKDWDWDWDADPVGIFIFIDIPNHTSDDRDHVVVVSVSSVVSNVSNVSVVPDDCDVCCVVVVPVRSVVSVVCSVVVVVVVVVVVVVVVVVVVVVVVVVVVVCVVDDDDDDDDDDDDDDPPPDDDDDDD

Nearest PDB structures (foldseek):
  4rnd-assembly1_A  TM=1.954E-01  e=4.443E-01  Saccharomyces cerevisiae S288C
  6o7x-assembly1_M  TM=1.900E-01  e=1.554E+00  Saccharomyces cerevisiae S288C
  5d80-assembly1_G  TM=1.650E-01  e=1.329E+00  Saccharomyces cerevisiae S288C
  5d80-assembly2_g  TM=1.779E-01  e=1.817E+00  Saccharomyces cerevisiae S288C

pLDDT: mean 73.54, std 21.55, range [22.91, 98.38]

Mean predicted aligned error: 13.54 Å

InterPro domains:
  IPR029033 Histidine phosphatase superfamily [G3DSA:3.40.50.1240] (3-190)
  IPR029033 Histidine phosphatase superfamily [SSF53254] (27-178)